Protein AF-L5NZ81-F1 (afdb_monomer_lite)

Foldseek 3Di:
DDDDDDDDDDDPPDPPPDPPPCDVVNVVCPQPCVVQVQWDQDPVRPDTAGDPQLVVQLVVLLVVCQLPPLSLCCQQPLDVDHSVQWDWDCPPQKIWIAGVNHTSDIFNFSQLSSSLSSSSNSCVVRGPCSVVDDSVSSVVNSLVVLVNDQAGSHPRAGWDWDWDWDDDPVDIWIWIFTAGPPPRRTNHIDIHD

pLDDT: mean 80.82, std 17.09, range [38.25, 97.12]

Radius of gyration: 22.91 Å; chains: 1; bounding box: 57×73×64 Å

Sequence (193 aa):
MAYLEHGPAQTPLDSHPEPTDVSDRDRDRDNVLVEHGVLVPCDGGADFCLTDAVRRAWTDALDAIGTDVDAALSESALVDAESSEFVVDESAGDFAVSVDGAHAGRWPSREAFLADAAGAVALASELPGWHGLSSRTRGIALGELRLFLDRCPTCGGDPDFQRRTEATCCRTRTVTTMRCADCDASFVEVVGA

Structure (mmCIF, N/CA/C/O backbone):
data_AF-L5NZ81-F1
#
_entry.id   AF-L5NZ81-F1
#
loop_
_atom_site.group_PDB
_atom_site.id
_atom_site.type_symbol
_atom_site.label_atom_id
_atom_site.label_alt_id
_atom_site.label_comp_id
_atom_site.label_asym_id
_atom_site.label_entity_id
_atom_site.label_seq_id
_atom_site.pdbx_PDB_ins_code
_atom_site.Cartn_x
_atom_site.Cartn_y
_atom_site.Cartn_z
_atom_site.occupancy
_atom_site.B_iso_or_equiv
_atom_site.auth_seq_id
_atom_site.auth_comp_id
_atom_site.auth_asym_id
_atom_site.auth_atom_id
_atom_site.pdbx_PDB_model_num
ATOM 1 N N . MET A 1 1 ? 42.109 56.313 41.830 1.00 38.25 1 MET A N 1
ATOM 2 C CA . MET A 1 1 ? 41.186 57.423 41.503 1.00 38.25 1 MET A CA 1
ATOM 3 C C . MET A 1 1 ? 40.687 57.212 40.086 1.00 38.25 1 MET A C 1
ATOM 5 O O . MET A 1 1 ? 41.497 56.824 39.257 1.00 38.25 1 MET A O 1
ATOM 9 N N . ALA A 1 2 ? 39.400 57.504 39.875 1.00 39.66 2 ALA A N 1
ATOM 10 C CA . ALA A 1 2 ? 38.572 57.350 38.671 1.00 39.66 2 ALA A CA 1
ATOM 11 C C . ALA A 1 2 ? 37.852 55.992 38.499 1.00 39.66 2 ALA A C 1
ATOM 13 O O . ALA A 1 2 ? 38.453 54.953 38.251 1.00 39.66 2 ALA A O 1
ATOM 14 N N . TYR A 1 3 ? 36.538 56.102 38.709 1.00 38.47 3 TYR A N 1
ATOM 15 C CA . TYR A 1 3 ? 35.416 55.189 38.490 1.00 38.47 3 TYR A CA 1
ATOM 16 C C . TYR A 1 3 ? 35.109 54.973 36.997 1.00 38.47 3 TYR A C 1
ATOM 18 O O . TYR A 1 3 ? 35.578 55.766 36.183 1.00 38.47 3 TYR A O 1
ATOM 26 N N . LEU A 1 4 ? 34.265 53.967 36.698 1.00 42.72 4 LEU A N 1
ATOM 27 C CA . LEU A 1 4 ? 33.097 53.954 35.775 1.00 42.72 4 LEU A CA 1
ATOM 28 C C . LEU A 1 4 ? 32.875 52.510 35.272 1.00 42.72 4 LEU A C 1
ATOM 30 O O . LEU A 1 4 ? 33.842 51.849 34.921 1.00 42.72 4 LEU A O 1
ATOM 34 N N . GLU A 1 5 ? 31.690 51.932 35.099 1.00 45.28 5 GLU A N 1
ATOM 35 C CA . GLU A 1 5 ? 30.324 52.092 35.605 1.00 45.28 5 GLU A CA 1
ATOM 36 C C . GLU A 1 5 ? 29.563 50.847 35.087 1.00 45.28 5 GLU A C 1
ATOM 38 O O . GLU A 1 5 ? 29.919 50.280 34.052 1.00 45.28 5 GLU A O 1
ATOM 43 N N . HIS A 1 6 ? 28.552 50.381 35.820 1.00 45.59 6 HIS A N 1
ATOM 44 C CA . HIS A 1 6 ? 27.756 49.200 35.477 1.00 45.59 6 HIS A CA 1
ATOM 45 C C . HIS A 1 6 ? 26.890 49.431 34.224 1.00 45.59 6 HIS A C 1
ATOM 47 O O . HIS A 1 6 ? 25.999 50.278 34.238 1.00 45.59 6 HIS A O 1
ATOM 53 N N . GLY A 1 7 ? 27.104 48.635 33.170 1.00 38.88 7 GLY A N 1
ATOM 54 C CA . GLY A 1 7 ? 26.190 48.503 32.027 1.00 38.88 7 GLY A CA 1
ATOM 55 C C . GLY A 1 7 ? 25.155 47.387 32.260 1.00 38.88 7 GLY A C 1
ATOM 56 O O . GLY A 1 7 ? 25.495 46.381 32.887 1.00 38.88 7 GLY A O 1
ATOM 57 N N . PRO A 1 8 ? 23.896 47.546 31.808 1.00 45.88 8 PRO A N 1
ATOM 58 C CA . PRO A 1 8 ? 22.781 46.697 32.223 1.00 45.88 8 PRO A CA 1
ATOM 59 C C . PRO A 1 8 ? 22.810 45.305 31.581 1.00 45.88 8 PRO A C 1
ATOM 61 O O . PRO A 1 8 ? 23.207 45.136 30.428 1.00 45.88 8 PRO A O 1
ATOM 64 N N . ALA A 1 9 ? 22.318 44.321 32.339 1.00 46.00 9 ALA A N 1
ATOM 65 C CA . ALA A 1 9 ? 22.011 42.981 31.860 1.00 46.00 9 ALA A CA 1
ATOM 66 C C . ALA A 1 9 ? 21.005 43.059 30.700 1.00 46.00 9 ALA A C 1
ATOM 68 O O . ALA A 1 9 ? 19.893 43.562 30.865 1.00 46.00 9 ALA A O 1
ATOM 69 N N . GLN A 1 10 ? 21.410 42.578 29.526 1.00 47.91 10 GLN A N 1
ATOM 70 C CA . GLN A 1 10 ? 20.524 42.433 28.379 1.00 47.91 10 GLN A CA 1
ATOM 71 C C . GLN A 1 10 ? 19.780 41.099 28.492 1.00 47.91 10 GLN A C 1
ATOM 73 O O . GLN A 1 10 ? 20.383 40.029 28.554 1.00 47.91 10 GLN A O 1
ATOM 78 N N . THR A 1 11 ? 18.458 41.203 28.567 1.00 42.44 11 THR A N 1
ATOM 79 C CA . THR A 1 11 ? 17.466 40.127 28.503 1.00 42.44 11 THR A CA 1
ATOM 80 C C . THR A 1 11 ? 17.692 39.226 27.283 1.00 42.44 11 THR A C 1
ATOM 82 O O . THR A 1 11 ? 17.843 39.762 26.184 1.00 42.44 11 THR A O 1
ATOM 85 N N . PRO A 1 12 ? 17.629 37.886 27.405 1.00 44.84 12 PRO A N 1
ATOM 86 C CA . PRO A 1 12 ? 17.473 37.037 26.236 1.00 44.84 12 PRO A CA 1
ATOM 87 C C . PRO A 1 12 ? 16.036 37.193 25.733 1.00 44.84 12 PRO A C 1
ATOM 89 O O . PRO A 1 12 ? 15.091 36.688 26.339 1.00 44.84 12 PRO A O 1
ATOM 92 N N . LEU A 1 13 ? 15.871 37.944 24.647 1.00 49.00 13 LEU A N 1
ATOM 93 C CA . LEU A 1 13 ? 14.661 37.933 23.836 1.00 49.00 13 LEU A CA 1
ATOM 94 C C . LEU A 1 13 ? 14.888 36.910 22.723 1.00 49.00 13 LEU A C 1
ATOM 96 O O . LEU A 1 13 ? 15.312 37.256 21.628 1.00 49.00 13 LEU A O 1
ATOM 100 N N . ASP A 1 14 ? 14.663 35.643 23.039 1.00 45.09 14 ASP A N 1
ATOM 101 C CA . ASP A 1 14 ? 14.492 34.616 22.017 1.00 45.09 14 ASP A CA 1
ATOM 102 C C . ASP A 1 14 ? 13.442 33.624 22.517 1.00 45.09 14 ASP A C 1
ATOM 104 O O . ASP A 1 14 ? 13.720 32.516 22.968 1.00 45.09 14 ASP A O 1
ATOM 108 N N . SER A 1 15 ? 12.190 34.083 22.524 1.00 45.44 15 SER A N 1
ATOM 109 C CA . SER A 1 15 ? 11.031 33.202 22.625 1.00 45.44 15 SER A CA 1
ATOM 110 C C . SER A 1 15 ? 10.824 32.551 21.262 1.00 45.44 15 SER A C 1
ATOM 112 O O . SER A 1 15 ? 9.868 32.862 20.555 1.00 45.44 15 SER A O 1
ATOM 114 N N . HIS A 1 16 ? 11.742 31.667 20.873 1.00 40.78 16 HIS A N 1
ATOM 115 C CA . HIS A 1 16 ? 11.377 30.622 19.933 1.00 40.78 16 HIS A CA 1
ATOM 116 C C . HIS A 1 16 ? 10.309 29.784 20.643 1.00 40.78 16 HIS A C 1
ATOM 118 O O . HIS A 1 16 ? 10.600 29.269 21.727 1.00 40.78 16 HIS A O 1
ATOM 124 N N . PRO A 1 17 ? 9.070 29.690 20.124 1.00 44.28 17 PRO A N 1
ATOM 125 C CA . PRO A 1 17 ? 8.131 28.722 20.660 1.00 44.28 17 PRO A CA 1
ATOM 126 C C . PRO A 1 17 ? 8.830 27.367 20.587 1.00 44.28 17 PRO A C 1
ATOM 128 O O . PRO A 1 17 ? 9.275 26.960 19.510 1.00 44.28 17 PRO A O 1
ATOM 131 N N . GLU A 1 18 ? 9.001 26.717 21.741 1.00 39.12 18 GLU A N 1
ATOM 132 C CA . GLU A 1 18 ? 9.451 25.333 21.756 1.00 39.12 18 GLU A CA 1
ATOM 133 C C . GLU A 1 18 ? 8.545 24.555 20.796 1.00 39.12 18 GLU A C 1
ATOM 135 O O . GLU A 1 18 ? 7.332 24.821 20.779 1.00 39.12 18 GLU A O 1
ATOM 140 N N . PRO A 1 19 ? 9.102 23.663 19.954 1.00 44.31 19 PRO A N 1
ATOM 141 C CA . PRO A 1 19 ? 8.280 22.818 19.112 1.00 44.31 19 PRO A CA 1
ATOM 142 C C . PRO A 1 19 ? 7.291 22.141 20.045 1.00 44.31 19 PRO A C 1
ATOM 144 O O . PRO A 1 19 ? 7.685 21.420 20.961 1.00 44.31 19 PRO A O 1
ATOM 147 N N . THR A 1 20 ? 6.014 22.463 19.877 1.00 42.34 20 THR A N 1
ATOM 148 C CA . THR A 1 20 ? 4.958 21.802 20.622 1.00 42.34 20 THR A CA 1
ATOM 149 C C . THR A 1 20 ? 5.110 20.335 20.262 1.00 42.34 20 THR A C 1
ATOM 151 O O . THR A 1 20 ? 5.109 19.999 19.078 1.00 42.34 20 THR A O 1
ATOM 154 N N . ASP A 1 21 ? 5.364 19.497 21.262 1.00 45.62 21 ASP A N 1
ATOM 155 C CA . ASP A 1 21 ? 5.399 18.048 21.116 1.00 45.62 21 ASP A CA 1
ATOM 156 C C . ASP A 1 21 ? 3.987 17.611 20.717 1.00 45.62 21 ASP A C 1
ATOM 158 O O . ASP A 1 21 ? 3.118 17.376 21.557 1.00 45.62 21 ASP A O 1
ATOM 162 N N . VAL A 1 22 ? 3.703 17.685 19.415 1.00 45.03 22 VAL A N 1
ATOM 163 C CA . VAL A 1 22 ? 2.458 17.195 18.837 1.00 45.03 22 VAL A CA 1
ATOM 164 C C . VAL A 1 22 ? 2.506 15.696 19.050 1.00 45.03 22 VAL A C 1
ATOM 166 O O . VAL A 1 22 ? 3.343 15.020 18.449 1.00 45.03 22 VAL A O 1
ATOM 169 N N . SER A 1 23 ? 1.648 15.207 19.944 1.00 52.41 23 SER A N 1
ATOM 170 C CA . SER A 1 23 ? 1.578 13.786 20.255 1.00 52.41 23 SER A CA 1
ATOM 171 C C . SER A 1 23 ? 1.355 12.989 18.966 1.00 52.41 23 SER A C 1
ATOM 173 O O . SER A 1 23 ? 0.644 13.463 18.077 1.00 52.41 23 SER A O 1
ATOM 175 N N . ASP A 1 24 ? 1.927 11.783 18.852 1.00 60.41 24 ASP A N 1
ATOM 176 C CA . ASP A 1 24 ? 1.725 10.923 17.669 1.00 60.41 24 ASP A CA 1
ATOM 177 C C . ASP A 1 24 ? 0.232 10.780 17.329 1.00 60.41 24 ASP A C 1
ATOM 179 O O . ASP A 1 24 ? -0.152 10.863 16.172 1.00 60.41 24 ASP A O 1
ATOM 183 N N . ARG A 1 25 ? -0.637 10.748 18.348 1.00 55.38 25 ARG A N 1
ATOM 184 C CA . ARG A 1 25 ? -2.097 10.703 18.183 1.00 55.38 25 ARG A CA 1
ATOM 185 C C . ARG A 1 25 ? -2.706 11.931 17.510 1.00 55.38 25 ARG A C 1
ATOM 187 O O . ARG A 1 25 ? -3.713 11.793 16.822 1.00 55.38 25 ARG A O 1
ATOM 194 N N . ASP A 1 26 ? -2.169 13.124 17.745 1.00 57.56 26 ASP A N 1
ATOM 195 C CA . ASP A 1 26 ? -2.653 14.338 17.080 1.00 57.56 26 ASP A CA 1
ATOM 196 C C . ASP A 1 26 ? -2.162 14.385 15.628 1.00 57.56 26 ASP A C 1
ATOM 198 O O . ASP A 1 26 ? -2.930 14.755 14.745 1.00 57.56 26 ASP A O 1
ATOM 202 N N . ARG A 1 27 ? -0.936 13.907 15.359 1.00 59.38 27 ARG A N 1
ATOM 203 C CA . ARG A 1 27 ? -0.451 13.689 13.985 1.00 59.38 27 ARG A CA 1
ATOM 204 C C . ARG A 1 27 ? -1.282 12.652 13.233 1.00 59.38 27 ARG A C 1
ATOM 206 O O . ARG A 1 27 ? -1.629 12.886 12.080 1.00 59.38 27 ARG A O 1
ATOM 213 N N . ASP A 1 28 ? -1.641 11.554 13.891 1.00 61.19 28 ASP A N 1
ATOM 214 C CA . ASP A 1 28 ? -2.470 10.499 13.310 1.00 61.19 28 ASP A CA 1
ATOM 215 C C . ASP A 1 28 ? -3.897 10.983 13.026 1.00 61.19 28 ASP A C 1
ATOM 217 O O . ASP A 1 28 ? -4.550 10.480 12.123 1.00 61.19 28 ASP A O 1
ATOM 221 N N . ARG A 1 29 ? -4.413 11.980 13.756 1.00 58.16 29 ARG A N 1
ATOM 222 C CA . ARG A 1 29 ? -5.739 12.561 13.479 1.00 58.16 29 ARG A CA 1
ATOM 223 C C . ARG A 1 29 ? -5.768 13.482 12.264 1.00 58.16 29 ARG A C 1
ATOM 225 O O . ARG A 1 29 ? -6.829 13.601 11.659 1.00 58.16 29 ARG A O 1
ATOM 232 N N . ASP A 1 30 ? -4.636 14.081 11.908 1.00 65.50 30 ASP A N 1
ATOM 233 C CA . ASP A 1 30 ? -4.468 14.836 10.660 1.00 65.50 30 ASP A CA 1
ATOM 234 C C . ASP A 1 30 ? -4.161 13.904 9.462 1.00 65.50 30 ASP A C 1
ATOM 236 O O . ASP A 1 30 ? -3.954 14.365 8.335 1.00 65.50 30 ASP A O 1
ATOM 240 N N . ASN A 1 31 ? -4.130 12.584 9.687 1.00 82.38 31 ASN A N 1
ATOM 241 C CA . ASN A 1 31 ? -4.002 11.578 8.642 1.00 82.38 31 ASN A CA 1
ATOM 242 C C . ASN A 1 31 ? -5.326 11.433 7.877 1.00 82.38 31 ASN A C 1
ATOM 244 O O . ASN A 1 31 ? -6.368 11.124 8.458 1.00 82.38 31 ASN A O 1
ATOM 248 N N . VAL A 1 32 ? -5.266 11.554 6.550 1.00 88.00 32 VAL A N 1
ATOM 249 C CA . VAL A 1 32 ? -6.422 11.395 5.655 1.00 88.00 32 VAL A CA 1
ATOM 250 C C . VAL A 1 32 ? -7.121 10.037 5.814 1.00 88.00 32 VAL A C 1
ATOM 252 O O . VAL A 1 32 ? -8.341 9.948 5.712 1.00 88.00 32 VAL A O 1
ATOM 255 N N . LEU A 1 33 ? -6.387 8.964 6.113 1.00 92.31 33 LEU A N 1
ATOM 256 C CA . LEU A 1 33 ? -6.975 7.647 6.335 1.00 92.31 33 LEU A CA 1
ATOM 257 C C . LEU A 1 33 ? -7.809 7.600 7.624 1.00 92.31 33 LEU A C 1
ATOM 259 O O . LEU A 1 33 ? -8.848 6.943 7.659 1.00 92.31 33 LEU A O 1
ATOM 263 N N . VAL A 1 34 ? -7.388 8.306 8.675 1.00 91.69 34 VAL A N 1
ATOM 264 C CA . VAL A 1 34 ? -8.139 8.395 9.938 1.00 91.69 34 VAL A CA 1
ATOM 265 C C . VAL A 1 34 ? -9.315 9.358 9.790 1.00 91.69 34 VAL A C 1
ATOM 267 O O . VAL A 1 34 ? -10.437 9.016 10.163 1.00 91.69 34 VAL A O 1
ATOM 270 N N . GLU A 1 35 ? -9.087 10.533 9.197 1.00 89.31 35 GLU A N 1
ATOM 271 C CA . GLU A 1 35 ? -10.115 11.557 8.963 1.00 89.31 35 GLU A CA 1
ATOM 272 C C . GLU A 1 35 ? -11.315 10.995 8.188 1.00 89.31 35 GLU A C 1
ATOM 274 O O . GLU A 1 35 ? -12.469 11.267 8.524 1.00 89.31 35 GLU A O 1
ATOM 279 N N . HIS A 1 36 ? -11.047 10.157 7.186 1.00 89.19 36 HIS A N 1
ATOM 280 C CA . HIS A 1 36 ? -12.072 9.554 6.340 1.00 89.19 36 HIS A CA 1
ATOM 281 C C . HIS A 1 36 ? -12.555 8.175 6.820 1.00 89.19 36 HIS A C 1
ATOM 283 O O . HIS A 1 36 ? -13.344 7.531 6.129 1.00 89.19 36 HIS A O 1
ATOM 289 N N . GLY A 1 37 ? -12.122 7.713 7.999 1.00 90.62 37 GLY A N 1
ATOM 290 C CA . GLY A 1 37 ? -12.594 6.462 8.598 1.00 90.62 37 GLY A CA 1
ATOM 291 C C . GLY A 1 37 ? -12.126 5.190 7.886 1.00 90.62 37 GLY A C 1
ATOM 292 O O . GLY A 1 37 ? -12.724 4.135 8.078 1.00 90.62 37 GLY A O 1
ATOM 293 N N . VAL A 1 38 ? -11.063 5.268 7.081 1.00 94.50 38 VAL A N 1
ATOM 294 C CA . VAL A 1 38 ? -10.363 4.087 6.547 1.00 94.50 38 VAL A CA 1
ATOM 295 C C . VAL A 1 38 ? -9.653 3.356 7.680 1.00 94.50 38 VAL A C 1
ATOM 297 O O . VAL A 1 38 ? -9.734 2.129 7.776 1.00 94.50 38 VAL A O 1
ATOM 300 N N . LEU A 1 39 ? -9.003 4.128 8.551 1.00 93.94 39 LEU A N 1
ATOM 301 C CA . LEU A 1 39 ? -8.411 3.671 9.796 1.00 93.94 39 LEU A CA 1
ATOM 302 C C . LEU A 1 39 ? -9.303 4.079 10.965 1.00 93.94 39 LEU A C 1
ATOM 304 O O . LEU A 1 39 ? -9.677 5.241 11.114 1.00 93.94 39 LEU A O 1
ATOM 308 N N . VAL A 1 40 ? -9.623 3.111 11.815 1.00 92.69 40 VAL A N 1
ATOM 309 C CA . VAL A 1 40 ? -10.431 3.305 13.022 1.00 92.69 40 VAL A CA 1
ATOM 310 C C . VAL A 1 40 ? -9.667 2.793 14.237 1.00 92.69 40 VAL A C 1
ATOM 312 O O . VAL A 1 40 ? -8.851 1.887 14.089 1.00 92.69 40 VAL A O 1
ATOM 315 N N . PRO A 1 41 ? -9.891 3.329 15.446 1.00 91.31 41 PRO A N 1
ATOM 316 C CA . PRO A 1 41 ? -9.291 2.759 16.644 1.00 91.31 41 PRO A CA 1
ATOM 317 C C . PRO A 1 41 ? -9.639 1.272 16.771 1.00 91.31 41 PRO A C 1
ATOM 319 O O . PRO A 1 41 ? -10.807 0.898 16.656 1.00 91.31 41 PRO A O 1
ATOM 322 N N . CYS A 1 42 ? -8.637 0.433 17.021 1.00 89.88 42 CYS A N 1
ATOM 323 C CA . CYS A 1 42 ? -8.853 -0.980 17.303 1.00 89.88 42 CYS A CA 1
ATOM 324 C C . CYS A 1 42 ? -9.624 -1.172 18.619 1.00 89.88 42 CYS A C 1
ATOM 326 O O . CYS A 1 42 ? -9.602 -0.311 19.510 1.00 89.88 42 CYS A O 1
ATOM 328 N N . ASP A 1 43 ? -10.209 -2.356 18.802 1.00 82.50 43 ASP A N 1
ATOM 329 C CA . ASP A 1 43 ? -10.733 -2.788 20.098 1.00 82.50 43 ASP A CA 1
ATOM 330 C C . ASP A 1 43 ? -9.598 -2.787 21.143 1.00 82.50 43 ASP A C 1
ATOM 332 O O . ASP A 1 43 ? -8.696 -3.620 21.110 1.00 82.50 43 ASP A O 1
ATOM 336 N N . GLY A 1 44 ? -9.611 -1.814 22.061 1.00 75.81 44 GLY A N 1
ATOM 337 C CA . GLY A 1 44 ? -8.527 -1.587 23.035 1.00 75.81 44 GLY A CA 1
ATOM 338 C C . GLY A 1 44 ? -7.804 -0.239 22.897 1.00 75.81 44 GLY A C 1
ATOM 339 O O . GLY A 1 44 ? -7.102 0.163 23.823 1.00 75.81 44 GLY A O 1
ATOM 340 N N . GLY A 1 45 ? -8.040 0.503 21.809 1.00 70.38 45 GLY A N 1
ATOM 341 C CA . GLY A 1 45 ? -7.925 1.967 21.729 1.00 70.38 45 GLY A CA 1
ATOM 342 C C . GLY A 1 45 ? -6.526 2.597 21.714 1.00 70.38 45 GLY A C 1
ATOM 343 O O . GLY A 1 45 ? -6.433 3.826 21.759 1.00 70.38 45 GLY A O 1
ATOM 344 N N . ALA A 1 46 ? -5.447 1.813 21.692 1.00 71.56 46 ALA A N 1
ATOM 345 C CA . ALA A 1 46 ? -4.093 2.353 21.540 1.00 71.56 46 ALA A CA 1
ATOM 346 C C . ALA A 1 46 ? -3.652 2.463 20.074 1.00 71.56 46 ALA A C 1
ATOM 348 O O . ALA A 1 46 ? -2.961 3.425 19.748 1.00 71.56 46 ALA A O 1
ATOM 349 N N . ASP A 1 47 ? -4.114 1.537 19.233 1.00 86.50 47 ASP A N 1
ATOM 350 C CA . ASP A 1 47 ? -3.701 1.385 17.838 1.00 86.50 47 ASP A CA 1
ATOM 351 C C . ASP A 1 47 ? -4.862 1.652 16.871 1.00 86.50 47 ASP A C 1
ATOM 353 O O . ASP A 1 47 ? -6.039 1.644 17.258 1.00 86.50 47 ASP A O 1
ATOM 357 N N . PHE A 1 48 ? -4.520 1.850 15.599 1.00 91.25 48 PHE A N 1
ATOM 358 C CA . PHE A 1 48 ? -5.476 1.920 14.501 1.00 91.25 48 PHE A CA 1
ATOM 359 C C . PHE A 1 48 ? -5.573 0.584 13.770 1.00 91.25 48 PHE A C 1
ATOM 361 O O . PHE A 1 48 ? -4.604 -0.161 13.656 1.00 91.25 48 PHE A O 1
ATOM 368 N N . CYS A 1 49 ? -6.765 0.300 13.268 1.00 93.44 49 CYS A N 1
ATOM 369 C CA . CYS A 1 49 ? -7.122 -0.880 12.509 1.00 93.44 49 CYS A CA 1
ATOM 370 C C . CYS A 1 49 ? -7.732 -0.437 11.182 1.00 93.44 49 CYS A C 1
ATOM 372 O O . CYS A 1 49 ? -8.537 0.497 11.134 1.00 93.44 49 CYS A O 1
ATOM 374 N N . LEU A 1 50 ? -7.382 -1.145 10.111 1.00 95.06 50 LEU A N 1
ATOM 375 C CA . LEU A 1 50 ? -8.063 -0.997 8.834 1.00 95.06 50 LEU A CA 1
ATOM 376 C C . LEU A 1 50 ? -9.504 -1.492 8.968 1.00 95.06 50 LEU A C 1
ATOM 378 O O . LEU A 1 50 ? -9.750 -2.551 9.550 1.00 95.06 50 LEU A O 1
ATOM 382 N N . THR A 1 51 ? -10.462 -0.741 8.429 1.00 95.19 51 THR A N 1
ATOM 383 C CA . THR A 1 51 ? -11.849 -1.214 8.397 1.00 95.19 51 THR A CA 1
ATOM 384 C C . THR A 1 51 ? -11.990 -2.473 7.542 1.00 95.19 51 THR A C 1
ATOM 386 O O . THR A 1 51 ? -11.329 -2.632 6.514 1.00 95.19 51 THR A O 1
ATOM 389 N N . ASP A 1 52 ? -12.927 -3.349 7.911 1.00 94.88 52 ASP A N 1
ATOM 390 C CA . ASP A 1 52 ? -13.200 -4.576 7.152 1.00 94.88 52 ASP A CA 1
ATOM 391 C C . ASP A 1 52 ? -13.630 -4.306 5.706 1.00 94.88 52 ASP A C 1
ATOM 393 O O . ASP A 1 52 ? -13.450 -5.160 4.839 1.00 94.88 52 ASP A O 1
ATOM 397 N N . ALA A 1 53 ? -14.248 -3.151 5.441 1.00 95.44 53 ALA A N 1
ATOM 398 C CA . ALA A 1 53 ? -14.646 -2.748 4.097 1.00 95.44 53 ALA A CA 1
ATOM 399 C C . ALA A 1 53 ? -13.420 -2.496 3.215 1.00 95.44 53 ALA A C 1
ATOM 401 O O . ALA A 1 53 ? -13.267 -3.157 2.187 1.00 95.44 53 ALA A O 1
ATOM 402 N N . VAL A 1 54 ? -12.502 -1.641 3.675 1.00 96.62 54 VAL A N 1
ATOM 403 C CA . VAL A 1 54 ? -11.279 -1.322 2.931 1.00 96.62 54 VAL A CA 1
ATOM 404 C C . VAL A 1 54 ? -10.354 -2.532 2.849 1.00 96.62 54 VAL A C 1
ATOM 406 O O . VAL A 1 54 ? -9.816 -2.801 1.780 1.00 96.62 54 VAL A O 1
ATOM 409 N N . ARG A 1 55 ? -10.227 -3.327 3.921 1.00 96.12 55 ARG A N 1
ATOM 410 C CA . ARG A 1 55 ? -9.443 -4.573 3.902 1.00 96.12 55 ARG A CA 1
ATOM 411 C C . ARG A 1 55 ? -9.913 -5.525 2.804 1.00 96.12 55 ARG A C 1
ATOM 413 O O . ARG A 1 55 ? -9.089 -6.042 2.051 1.00 96.12 55 ARG A O 1
ATOM 420 N N . ARG A 1 56 ? -11.226 -5.758 2.704 1.00 96.31 56 ARG A N 1
ATOM 421 C CA . ARG A 1 56 ? -11.800 -6.629 1.666 1.00 96.31 56 ARG A CA 1
ATOM 422 C C . ARG A 1 56 ? -11.572 -6.055 0.273 1.00 96.31 56 ARG A C 1
ATOM 424 O O . ARG A 1 56 ? -11.011 -6.754 -0.558 1.00 96.31 56 ARG A O 1
ATOM 431 N N . ALA A 1 57 ? -11.907 -4.783 0.057 1.00 96.88 57 ALA A N 1
ATOM 432 C CA . ALA A 1 57 ? -11.712 -4.126 -1.236 1.00 96.88 57 ALA A CA 1
ATOM 433 C C . ALA A 1 57 ? -10.244 -4.168 -1.696 1.00 96.88 57 ALA A C 1
ATOM 435 O O . ALA A 1 57 ? -9.960 -4.428 -2.862 1.00 96.88 57 ALA A O 1
ATOM 436 N N . TRP A 1 58 ? -9.300 -3.970 -0.774 1.00 97.12 58 TRP A N 1
ATOM 437 C CA . TRP A 1 58 ? -7.873 -4.017 -1.078 1.00 97.12 58 TRP A CA 1
ATOM 438 C C . TRP A 1 58 ? -7.382 -5.432 -1.382 1.00 97.12 58 TRP A C 1
ATOM 440 O O . TRP A 1 58 ? -6.626 -5.629 -2.329 1.00 97.12 58 TRP A O 1
ATOM 450 N N . THR A 1 59 ? -7.860 -6.424 -0.630 1.00 95.81 59 THR A N 1
ATOM 451 C CA . THR A 1 59 ? -7.580 -7.847 -0.877 1.00 95.81 59 THR A CA 1
ATOM 452 C C . THR A 1 59 ? -8.086 -8.271 -2.257 1.00 95.81 59 THR A C 1
ATOM 454 O O . THR A 1 59 ? -7.328 -8.862 -3.025 1.00 95.81 59 THR A O 1
ATOM 457 N N . ASP A 1 60 ? -9.322 -7.901 -2.598 1.00 95.62 60 ASP A N 1
ATOM 458 C CA . ASP A 1 60 ? -9.936 -8.198 -3.895 1.00 95.62 60 ASP A CA 1
ATOM 459 C C . ASP A 1 60 ? -9.168 -7.519 -5.043 1.00 95.62 60 ASP A C 1
ATOM 461 O O . ASP A 1 60 ? -8.911 -8.141 -6.074 1.00 95.62 60 ASP A O 1
ATOM 465 N N . ALA A 1 61 ? -8.742 -6.264 -4.858 1.00 95.50 61 ALA A N 1
ATOM 466 C CA . ALA A 1 61 ? -7.935 -5.541 -5.841 1.00 95.50 61 ALA A CA 1
ATOM 467 C C . ALA A 1 61 ? -6.536 -6.157 -6.025 1.00 95.50 61 ALA A C 1
ATOM 469 O O . ALA A 1 61 ? -6.061 -6.269 -7.155 1.00 95.50 61 ALA A O 1
ATOM 470 N N . LEU A 1 62 ? -5.893 -6.601 -4.939 1.00 95.06 62 LEU A N 1
ATOM 471 C CA . LEU A 1 62 ? -4.625 -7.335 -4.995 1.00 95.06 62 LEU A CA 1
ATOM 472 C C . LEU A 1 62 ? -4.774 -8.635 -5.791 1.00 95.06 62 LEU A C 1
ATOM 474 O O . LEU A 1 62 ? -3.920 -8.939 -6.618 1.00 95.06 62 LEU A O 1
ATOM 478 N N . ASP A 1 63 ? -5.860 -9.380 -5.575 1.00 93.88 63 ASP A N 1
ATOM 479 C CA . ASP A 1 63 ? -6.124 -10.625 -6.304 1.00 93.88 63 ASP A CA 1
ATOM 480 C C . ASP A 1 63 ? -6.445 -10.375 -7.786 1.00 93.88 63 ASP A C 1
ATOM 482 O O . ASP A 1 63 ? -6.044 -11.163 -8.643 1.00 93.88 63 ASP A O 1
ATOM 486 N N . ALA A 1 64 ? -7.135 -9.274 -8.104 1.00 92.62 64 ALA A N 1
ATOM 487 C CA . ALA A 1 64 ? -7.473 -8.902 -9.477 1.00 92.62 64 ALA A CA 1
ATOM 488 C C . ALA A 1 64 ? -6.248 -8.454 -10.293 1.00 92.62 64 ALA A C 1
ATOM 490 O O . ALA A 1 64 ? -6.085 -8.882 -11.435 1.00 92.62 64 ALA A O 1
ATOM 491 N N . ILE A 1 65 ? -5.383 -7.619 -9.707 1.00 92.62 65 ILE A N 1
ATOM 492 C CA . ILE A 1 65 ? -4.126 -7.165 -10.326 1.00 92.62 65 ILE A CA 1
ATOM 493 C C . ILE A 1 65 ? -3.110 -8.317 -10.383 1.00 92.62 65 ILE A C 1
ATOM 495 O O . ILE A 1 65 ? -2.366 -8.477 -11.356 1.00 92.62 65 ILE A O 1
ATOM 499 N N . GLY A 1 66 ? -3.058 -9.129 -9.327 1.00 90.38 66 GLY A N 1
ATOM 500 C CA . GLY A 1 66 ? -2.064 -10.176 -9.156 1.00 90.38 66 GLY A CA 1
ATOM 501 C C . GLY A 1 66 ? -0.646 -9.609 -9.177 1.00 90.38 66 GLY A C 1
ATOM 502 O O . GLY A 1 66 ? -0.304 -8.683 -8.446 1.00 90.38 66 GLY A O 1
ATOM 503 N N . THR A 1 67 ? 0.200 -10.176 -10.038 1.00 89.44 67 THR A N 1
ATOM 504 C CA . THR A 1 67 ? 1.585 -9.706 -10.204 1.00 89.44 67 THR A CA 1
ATOM 505 C C . THR A 1 67 ? 1.769 -8.823 -11.436 1.00 89.44 67 THR A C 1
ATOM 507 O O . THR A 1 67 ? 2.887 -8.405 -11.709 1.00 89.44 67 THR A O 1
ATOM 510 N N . ASP A 1 68 ? 0.719 -8.526 -12.196 1.00 88.50 68 ASP A N 1
ATOM 511 C CA . ASP A 1 68 ? 0.832 -7.812 -13.467 1.00 88.50 68 ASP A CA 1
ATOM 512 C C . ASP A 1 68 ? 0.979 -6.294 -13.245 1.00 88.50 68 ASP A C 1
ATOM 514 O O . ASP A 1 68 ? 0.078 -5.627 -12.738 1.00 88.50 68 ASP A O 1
ATOM 518 N N . VAL A 1 69 ? 2.144 -5.747 -13.610 1.00 85.69 69 VAL A N 1
ATOM 519 C CA . VAL A 1 69 ? 2.459 -4.318 -13.444 1.00 85.69 69 VAL A CA 1
ATOM 520 C C . VAL A 1 69 ? 1.638 -3.454 -14.398 1.00 85.69 69 VAL A C 1
ATOM 522 O O . VAL A 1 69 ? 1.196 -2.379 -13.998 1.00 85.69 69 VAL A O 1
ATOM 525 N N . ASP A 1 70 ? 1.387 -3.923 -15.620 1.00 84.12 70 ASP A N 1
ATOM 526 C CA . ASP A 1 70 ? 0.609 -3.175 -16.608 1.00 84.12 70 ASP A CA 1
ATOM 527 C C . ASP A 1 70 ? -0.866 -3.119 -16.190 1.00 84.12 70 ASP A C 1
ATOM 529 O O . ASP A 1 70 ? -1.514 -2.073 -16.313 1.00 84.12 70 ASP A 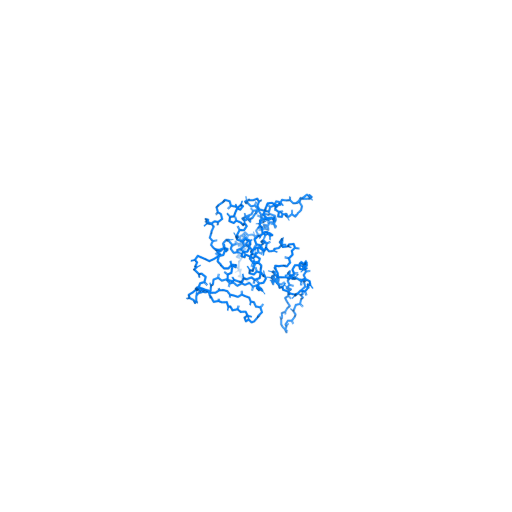O 1
ATOM 533 N N . ALA A 1 71 ? -1.381 -4.214 -15.617 1.00 84.62 71 ALA A N 1
ATOM 534 C CA . ALA A 1 71 ? -2.700 -4.230 -14.989 1.00 84.62 71 ALA A CA 1
ATOM 535 C C . ALA A 1 71 ? -2.760 -3.258 -13.799 1.00 84.62 71 ALA A C 1
ATOM 537 O O . ALA A 1 71 ? -3.674 -2.440 -13.720 1.00 84.62 71 ALA A O 1
ATOM 538 N N . ALA A 1 72 ? -1.757 -3.275 -12.913 1.00 86.75 72 ALA A N 1
ATOM 539 C CA . ALA A 1 72 ? -1.690 -2.349 -11.780 1.00 86.75 72 ALA A CA 1
ATOM 540 C C . ALA A 1 72 ? -1.689 -0.877 -12.226 1.00 86.75 72 ALA A C 1
ATOM 542 O O . ALA A 1 72 ? -2.397 -0.054 -11.644 1.00 86.75 72 ALA A O 1
ATOM 543 N N . LEU A 1 73 ? -0.914 -0.534 -13.257 1.00 84.00 73 LEU A N 1
ATOM 544 C CA . LEU A 1 73 ? -0.858 0.823 -13.805 1.00 84.00 73 LEU A CA 1
ATOM 545 C C . LEU A 1 73 ? -2.198 1.245 -14.415 1.00 84.00 73 LEU A C 1
ATOM 547 O O . LEU A 1 73 ? -2.638 2.369 -14.191 1.00 84.00 73 LEU A O 1
ATOM 551 N N . SER A 1 74 ? -2.860 0.336 -15.133 1.00 81.50 74 SER A N 1
ATOM 552 C CA . SER A 1 74 ? -4.132 0.617 -15.808 1.00 81.50 74 SER A CA 1
ATOM 553 C C . SER A 1 74 ? -5.299 0.804 -14.830 1.00 81.50 74 SER A C 1
ATOM 555 O O . SER A 1 74 ? -6.130 1.684 -15.031 1.00 81.50 74 SER A O 1
ATOM 557 N N . GLU A 1 75 ? -5.362 0.002 -13.766 1.00 80.00 75 GLU A N 1
ATOM 558 C CA . GLU A 1 75 ? -6.493 -0.003 -12.825 1.00 80.00 75 GLU A CA 1
ATOM 559 C C . GLU A 1 75 ? -6.376 1.074 -11.734 1.00 80.00 75 GLU A C 1
ATOM 561 O O . GLU A 1 75 ? -7.375 1.609 -11.257 1.00 80.00 75 GLU A O 1
ATOM 566 N N . SER A 1 76 ? -5.155 1.402 -11.305 1.00 76.31 76 SER A N 1
ATOM 567 C CA . SER A 1 76 ? -4.951 2.161 -10.065 1.00 76.31 76 SER A CA 1
ATOM 568 C C . SER A 1 76 ? -5.119 3.675 -10.183 1.00 76.31 76 SER A C 1
ATOM 570 O O . SER A 1 76 ? -5.294 4.343 -9.160 1.00 76.31 76 SER A O 1
ATOM 572 N N . ALA A 1 77 ? -5.034 4.237 -11.395 1.00 68.94 77 ALA A N 1
ATOM 573 C CA . ALA A 1 77 ? -5.016 5.687 -11.631 1.00 68.94 77 ALA A CA 1
ATOM 574 C C . ALA A 1 77 ? -4.070 6.449 -10.665 1.00 68.94 77 ALA A C 1
ATOM 576 O O . ALA A 1 77 ? -4.341 7.584 -10.249 1.00 68.94 77 ALA A O 1
ATOM 577 N N . LEU A 1 78 ? -2.960 5.805 -10.265 1.00 67.19 78 LEU A N 1
ATOM 578 C CA . LEU A 1 78 ? -1.931 6.401 -9.401 1.00 67.19 78 LEU A CA 1
ATOM 579 C C . LEU A 1 78 ? -1.314 7.643 -10.047 1.00 67.19 78 LEU A C 1
ATOM 581 O O . LEU A 1 78 ? -0.888 8.571 -9.356 1.00 67.19 78 LEU A O 1
ATOM 585 N N . VAL A 1 79 ? -1.294 7.652 -11.376 1.00 61.69 79 VAL A N 1
ATOM 586 C CA . VAL A 1 79 ? -0.824 8.739 -12.219 1.00 61.69 79 VAL A CA 1
ATOM 587 C C . VAL A 1 79 ? -1.880 8.949 -13.298 1.00 61.69 79 VAL A C 1
ATOM 589 O O . VAL A 1 79 ? -2.357 7.976 -13.875 1.00 61.69 79 VAL A O 1
ATOM 592 N N . ASP A 1 80 ? -2.263 10.200 -13.552 1.00 62.28 80 ASP A N 1
ATOM 593 C CA . ASP A 1 80 ? -3.230 10.560 -14.598 1.00 62.28 80 ASP A CA 1
ATOM 594 C C . ASP A 1 80 ? -2.562 10.465 -15.989 1.00 62.28 80 ASP A C 1
ATOM 596 O O . ASP A 1 80 ? -2.327 11.481 -16.642 1.00 62.28 80 ASP A O 1
ATOM 600 N N . ALA A 1 81 ? -2.166 9.254 -16.390 1.00 60.50 81 ALA A N 1
ATOM 601 C CA . ALA A 1 81 ? -1.442 8.955 -17.626 1.00 60.50 81 ALA A CA 1
ATOM 602 C C . ALA A 1 81 ? -1.828 7.574 -18.177 1.00 60.50 81 ALA A C 1
ATOM 604 O O . ALA A 1 81 ? -2.249 6.694 -17.421 1.00 60.50 81 ALA A O 1
ATOM 605 N N . GLU A 1 82 ? -1.671 7.376 -19.485 1.00 57.00 82 GLU A N 1
ATOM 606 C CA . GLU A 1 82 ? -2.011 6.113 -20.143 1.00 57.00 82 GLU A CA 1
ATOM 607 C C . GLU A 1 82 ? -0.926 5.050 -19.899 1.00 57.00 82 GLU A C 1
ATOM 609 O O . GLU A 1 82 ? 0.263 5.356 -19.792 1.00 57.00 82 GLU A O 1
ATOM 614 N N . SER A 1 83 ? -1.308 3.764 -19.889 1.00 60.19 83 SER A N 1
ATOM 615 C CA . SER A 1 83 ? -0.383 2.659 -19.577 1.00 60.19 83 SER A CA 1
ATOM 616 C C . SER A 1 83 ? 0.856 2.587 -20.482 1.00 60.19 83 SER A C 1
ATOM 618 O O . SER A 1 83 ? 1.940 2.206 -20.045 1.00 60.19 83 SER A O 1
ATOM 620 N N . SER A 1 84 ? 0.731 3.024 -21.736 1.00 57.00 84 SER A N 1
ATOM 621 C CA . SER A 1 84 ? 1.831 3.063 -22.705 1.00 57.00 84 SER A CA 1
ATOM 622 C C . SER A 1 84 ? 2.881 4.152 -22.451 1.00 57.00 84 SER A C 1
ATOM 624 O O . SER A 1 84 ? 3.902 4.170 -23.138 1.00 57.00 84 SER A O 1
ATOM 626 N N . GLU A 1 85 ? 2.635 5.074 -21.519 1.00 66.00 85 GLU A N 1
ATOM 627 C CA . GLU A 1 85 ? 3.522 6.208 -21.221 1.00 66.00 85 GLU A CA 1
ATOM 628 C C . GLU A 1 85 ? 4.464 5.919 -20.041 1.00 66.00 85 GLU A C 1
ATOM 630 O O . GLU A 1 85 ? 5.372 6.709 -19.760 1.00 66.00 85 GLU A O 1
ATOM 635 N N . PHE A 1 86 ? 4.285 4.776 -19.367 1.00 69.94 86 PHE A N 1
ATOM 636 C CA . PHE A 1 86 ? 5.078 4.399 -18.205 1.00 69.94 86 PHE A CA 1
ATOM 637 C C . PHE A 1 86 ? 6.412 3.753 -18.578 1.00 69.94 86 PHE A C 1
ATOM 639 O O . PHE A 1 86 ? 6.507 2.863 -19.422 1.00 69.94 86 PHE A O 1
ATOM 646 N N . VAL A 1 87 ? 7.457 4.157 -17.861 1.00 76.00 87 VAL A N 1
ATOM 647 C CA . VAL A 1 87 ? 8.755 3.483 -17.844 1.00 76.00 87 VAL A CA 1
ATOM 648 C C . VAL A 1 87 ? 9.026 3.008 -16.426 1.00 76.00 87 VAL A C 1
ATOM 650 O O . VAL A 1 87 ? 9.029 3.815 -15.493 1.00 76.00 87 VAL A O 1
ATOM 653 N N . VAL A 1 88 ? 9.264 1.704 -16.289 1.00 79.44 88 VAL A N 1
ATOM 654 C CA . VAL A 1 88 ? 9.614 1.051 -15.026 1.00 79.44 88 VAL A CA 1
ATOM 655 C C . VAL A 1 88 ? 11.128 0.884 -14.938 1.00 79.44 88 VAL A C 1
ATOM 657 O O . VAL A 1 88 ? 11.761 0.377 -15.865 1.00 79.44 88 VAL A O 1
ATOM 660 N N . ASP A 1 89 ? 11.699 1.305 -13.813 1.00 78.00 89 ASP A N 1
ATOM 661 C CA . ASP A 1 89 ? 13.103 1.100 -13.461 1.00 78.00 89 ASP A CA 1
ATOM 662 C C . ASP A 1 89 ? 13.187 0.326 -12.139 1.00 78.00 89 ASP A C 1
ATOM 664 O O . ASP A 1 89 ? 12.700 0.793 -11.112 1.00 78.00 89 ASP A O 1
ATOM 668 N N . GLU A 1 90 ? 13.792 -0.863 -12.187 1.00 77.12 90 GLU A N 1
ATOM 669 C CA . GLU A 1 90 ? 14.030 -1.740 -11.028 1.00 77.12 90 GLU A CA 1
ATOM 670 C C . GLU A 1 90 ? 15.516 -1.758 -10.612 1.00 77.12 90 GLU A C 1
ATOM 672 O O . GLU A 1 90 ? 16.015 -2.699 -9.984 1.00 77.12 90 GLU A O 1
ATOM 677 N N . SER A 1 91 ? 16.290 -0.754 -11.032 1.00 64.06 91 SER A N 1
ATOM 678 C CA . SER A 1 91 ? 17.705 -0.660 -10.691 1.00 64.06 91 SER A CA 1
ATOM 679 C C . SER A 1 91 ? 17.924 -0.263 -9.225 1.00 64.06 91 SER A C 1
ATOM 681 O O . SER A 1 91 ? 17.098 0.367 -8.582 1.00 64.06 91 SER A O 1
ATOM 683 N N . ALA A 1 92 ? 19.064 -0.668 -8.656 1.00 58.47 92 ALA A N 1
ATOM 684 C CA . ALA A 1 92 ? 19.476 -0.343 -7.282 1.00 58.47 92 ALA A CA 1
ATOM 685 C C . ALA A 1 92 ? 18.568 -0.845 -6.134 1.00 58.47 92 ALA A C 1
ATOM 687 O O . ALA A 1 92 ? 18.816 -0.490 -4.983 1.00 58.47 92 ALA A O 1
ATOM 688 N N . GLY A 1 93 ? 17.614 -1.741 -6.410 1.00 66.88 93 GLY A N 1
ATOM 689 C CA . GLY A 1 93 ? 16.790 -2.376 -5.376 1.00 66.88 93 GLY A CA 1
ATOM 690 C C . GLY A 1 93 ? 15.573 -1.558 -4.951 1.00 66.88 93 GLY A C 1
ATOM 691 O O . GLY A 1 93 ? 14.995 -1.857 -3.912 1.00 66.88 93 GLY A O 1
ATOM 692 N N . ASP A 1 94 ? 15.188 -0.555 -5.740 1.00 79.56 94 ASP A N 1
ATOM 693 C CA . ASP A 1 94 ? 13.897 0.116 -5.644 1.00 79.56 94 ASP A CA 1
ATOM 694 C C . ASP A 1 94 ? 13.094 -0.070 -6.942 1.00 79.56 94 ASP A C 1
ATOM 696 O O . ASP A 1 94 ? 13.586 -0.624 -7.922 1.00 79.56 94 ASP A O 1
ATOM 700 N N . PHE A 1 95 ? 11.818 0.312 -6.916 1.00 86.56 95 PHE A N 1
ATOM 701 C CA . PHE A 1 95 ? 10.911 0.266 -8.059 1.00 86.56 95 PHE A CA 1
ATOM 702 C C . PHE A 1 95 ? 10.466 1.687 -8.364 1.00 86.56 95 PHE A C 1
ATOM 704 O O . PHE A 1 95 ? 9.851 2.335 -7.518 1.00 86.56 95 PHE A O 1
ATOM 711 N N . ALA A 1 96 ? 10.778 2.202 -9.546 1.00 87.94 96 ALA A N 1
ATOM 712 C CA . ALA A 1 96 ? 10.420 3.555 -9.944 1.00 87.94 96 ALA A CA 1
ATOM 713 C C . ALA A 1 96 ? 9.573 3.552 -11.213 1.00 87.94 96 ALA A C 1
ATOM 715 O O . ALA A 1 96 ? 9.826 2.797 -12.147 1.00 87.94 96 ALA A O 1
ATOM 716 N N . VAL A 1 97 ? 8.590 4.448 -11.246 1.00 84.88 97 VAL A N 1
ATOM 717 C CA . VAL A 1 97 ? 7.724 4.674 -12.404 1.00 84.88 97 VAL A CA 1
ATOM 718 C C . VAL A 1 97 ? 7.921 6.106 -12.876 1.00 84.88 97 VAL A C 1
ATOM 720 O O . VAL A 1 97 ? 7.901 7.046 -12.076 1.00 84.88 97 VAL A O 1
ATOM 723 N N . SER A 1 98 ? 8.114 6.281 -14.180 1.00 84.06 98 SER A N 1
ATOM 724 C CA . SER A 1 98 ? 8.169 7.588 -14.842 1.00 84.06 98 SER A CA 1
ATOM 725 C C . SER A 1 98 ? 7.140 7.670 -15.965 1.00 84.06 98 SER A C 1
ATOM 727 O O . SER A 1 98 ? 6.887 6.664 -16.614 1.00 84.06 98 SER A O 1
ATOM 729 N N . VAL A 1 99 ? 6.595 8.862 -16.207 1.00 80.75 99 VAL A N 1
ATOM 730 C CA . VAL A 1 99 ? 5.669 9.182 -17.307 1.00 80.75 99 VAL A CA 1
ATOM 731 C C . VAL A 1 99 ? 6.291 10.283 -18.148 1.00 80.75 99 VAL A C 1
ATOM 733 O O . VAL A 1 99 ? 6.724 11.290 -17.592 1.00 80.75 99 VAL A O 1
ATOM 736 N N . ASP A 1 100 ? 6.387 10.097 -19.465 1.00 81.44 100 ASP A N 1
ATOM 737 C CA . ASP A 1 100 ? 6.990 11.078 -20.389 1.00 81.44 100 ASP A CA 1
ATOM 738 C C . ASP A 1 100 ? 8.391 11.566 -19.961 1.00 81.44 100 ASP A C 1
ATOM 740 O O . ASP A 1 100 ? 8.787 12.717 -20.159 1.00 81.44 100 ASP A O 1
ATOM 744 N N . GLY A 1 101 ? 9.164 10.680 -19.327 1.00 77.44 101 GLY A N 1
ATOM 745 C CA . GLY A 1 101 ? 10.491 10.996 -18.789 1.00 77.44 101 GLY A CA 1
ATOM 746 C C . GLY A 1 101 ? 10.489 11.811 -17.488 1.00 77.44 101 GLY A C 1
ATOM 747 O O . GLY A 1 101 ? 11.565 12.118 -16.972 1.00 77.44 101 GLY A O 1
ATOM 748 N N . ALA A 1 102 ? 9.322 12.136 -16.928 1.00 76.69 102 ALA A N 1
ATOM 749 C CA . ALA A 1 102 ? 9.172 12.723 -15.602 1.00 76.69 102 ALA A CA 1
ATOM 750 C C . ALA A 1 102 ? 8.931 11.637 -14.542 1.00 76.69 102 ALA A C 1
ATOM 752 O O . ALA A 1 102 ? 8.116 10.737 -14.718 1.00 76.69 102 ALA A O 1
ATOM 753 N N . HIS A 1 103 ? 9.627 11.735 -13.410 1.00 80.06 103 HIS A N 1
ATOM 754 C CA . HIS A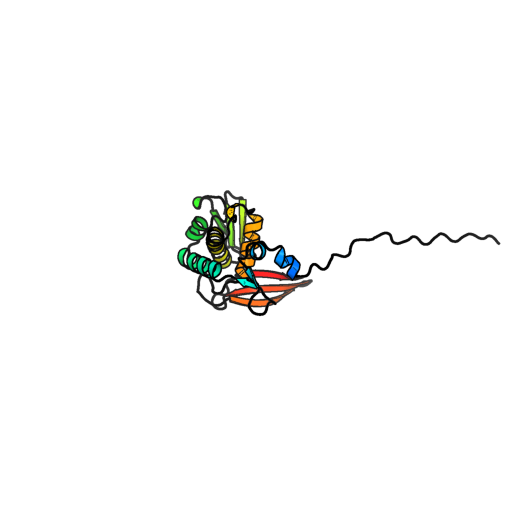 1 103 ? 9.487 10.789 -12.304 1.00 80.06 103 HIS A CA 1
ATOM 755 C C . HIS A 1 103 ? 8.095 10.889 -11.663 1.00 80.06 103 HIS A C 1
ATOM 757 O O . HIS A 1 103 ? 7.762 11.919 -11.072 1.00 80.06 103 HIS A O 1
ATOM 763 N N . ALA A 1 104 ? 7.315 9.810 -11.731 1.00 80.88 104 ALA A N 1
ATOM 764 C CA . ALA A 1 104 ? 5.966 9.745 -11.179 1.00 80.88 104 ALA A CA 1
ATOM 765 C C . ALA A 1 104 ? 5.955 9.217 -9.736 1.00 80.88 104 ALA A C 1
ATOM 767 O O . ALA A 1 104 ? 5.230 9.740 -8.892 1.00 80.88 104 ALA A O 1
ATOM 768 N N . GLY A 1 105 ? 6.806 8.239 -9.417 1.00 85.62 105 GLY A N 1
ATOM 769 C CA . GLY A 1 105 ? 6.896 7.674 -8.071 1.00 85.62 105 GLY A CA 1
ATOM 770 C C . GLY A 1 105 ? 8.050 6.690 -7.904 1.00 85.62 105 GLY A C 1
ATOM 771 O O . GLY A 1 105 ? 8.627 6.219 -8.884 1.00 85.62 105 GLY A O 1
ATOM 772 N N . ARG A 1 106 ? 8.388 6.403 -6.642 1.00 88.88 106 ARG A N 1
ATOM 773 C CA . ARG A 1 106 ? 9.405 5.423 -6.246 1.00 88.88 106 ARG A CA 1
ATOM 774 C C . ARG A 1 106 ? 8.934 4.649 -5.025 1.00 88.88 106 ARG A C 1
ATOM 776 O O . ARG A 1 106 ? 8.423 5.236 -4.073 1.00 88.88 106 ARG A O 1
ATOM 783 N N . TRP A 1 107 ? 9.167 3.349 -5.053 1.00 92.94 107 TRP A N 1
ATOM 784 C CA . TRP A 1 107 ? 8.768 2.381 -4.048 1.00 92.94 107 TRP A CA 1
ATOM 785 C C . TRP A 1 107 ? 9.964 1.524 -3.630 1.00 92.94 107 TRP A C 1
ATOM 787 O O . TRP A 1 107 ? 10.862 1.311 -4.440 1.00 92.94 107 TRP A O 1
ATOM 797 N N . PRO A 1 108 ? 9.983 0.983 -2.399 1.00 91.69 108 PRO A N 1
ATOM 798 C CA . PRO A 1 108 ? 11.058 0.094 -1.952 1.00 91.69 108 PRO A CA 1
ATOM 799 C C . PRO A 1 108 ? 11.137 -1.238 -2.714 1.00 91.69 108 PRO A C 1
ATOM 801 O O . PRO A 1 108 ? 12.133 -1.940 -2.612 1.00 91.69 108 PRO A O 1
ATOM 804 N N . SER A 1 109 ? 10.073 -1.631 -3.416 1.00 93.00 109 SER A N 1
ATOM 805 C CA . SER A 1 109 ? 10.014 -2.844 -4.236 1.00 93.00 109 SER A CA 1
ATOM 806 C C . SER A 1 109 ? 8.829 -2.789 -5.201 1.00 93.00 109 SER A C 1
ATOM 808 O O . SER A 1 109 ? 7.930 -1.951 -5.056 1.00 93.00 109 SER A O 1
ATOM 810 N N . ARG A 1 110 ? 8.792 -3.731 -6.149 1.00 93.06 110 ARG A N 1
ATOM 811 C CA . ARG A 1 110 ? 7.626 -3.975 -7.006 1.00 93.06 110 ARG A CA 1
ATOM 812 C C . ARG A 1 110 ? 6.389 -4.326 -6.182 1.00 93.06 110 ARG A C 1
ATOM 814 O O . ARG A 1 110 ? 5.301 -3.856 -6.485 1.00 93.06 110 ARG A O 1
ATOM 821 N N . GLU A 1 111 ? 6.537 -5.115 -5.126 1.00 94.62 111 GLU A N 1
ATOM 822 C CA . GLU A 1 111 ? 5.443 -5.499 -4.237 1.00 94.62 111 GLU A CA 1
ATOM 823 C C . GLU A 1 111 ? 4.837 -4.292 -3.523 1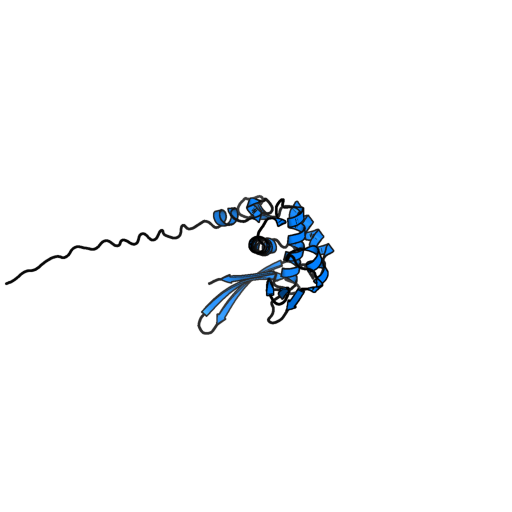.00 94.62 111 GLU A C 1
ATOM 825 O O . GLU A 1 111 ? 3.620 -4.204 -3.390 1.00 94.62 111 GLU A O 1
ATOM 830 N N . ALA A 1 112 ? 5.667 -3.338 -3.099 1.00 95.00 112 ALA A N 1
ATOM 831 C CA . ALA A 1 112 ? 5.179 -2.091 -2.525 1.00 95.00 112 ALA A CA 1
ATOM 832 C C . ALA A 1 112 ? 4.379 -1.268 -3.546 1.00 95.00 112 ALA A C 1
ATOM 834 O O . ALA A 1 112 ? 3.358 -0.686 -3.187 1.00 95.00 112 ALA A O 1
ATOM 835 N N . PHE A 1 113 ? 4.805 -1.250 -4.811 1.00 94.12 113 PHE A N 1
ATOM 836 C CA . PHE A 1 113 ? 4.037 -0.624 -5.886 1.00 94.12 113 PHE A CA 1
ATOM 837 C C . PHE A 1 113 ? 2.696 -1.335 -6.125 1.00 94.12 113 PHE A C 1
ATOM 839 O O . PHE A 1 113 ? 1.665 -0.673 -6.180 1.00 94.12 113 PHE A O 1
ATOM 846 N N . LEU A 1 114 ? 2.683 -2.670 -6.209 1.00 95.06 114 LEU A N 1
ATOM 847 C CA . LEU A 1 114 ? 1.451 -3.451 -6.383 1.00 95.06 114 LEU A CA 1
ATOM 848 C C . LEU A 1 114 ? 0.472 -3.232 -5.219 1.00 95.06 114 LEU A C 1
ATOM 850 O O . LEU A 1 114 ? -0.730 -3.087 -5.441 1.00 95.06 114 LEU A O 1
ATOM 854 N N . ALA A 1 115 ? 0.987 -3.151 -3.988 1.00 96.44 115 ALA A N 1
ATOM 855 C CA . ALA A 1 115 ? 0.199 -2.819 -2.808 1.00 96.44 115 ALA A CA 1
ATOM 856 C C . ALA A 1 115 ? -0.446 -1.430 -2.918 1.00 96.44 115 ALA A C 1
ATOM 858 O O . ALA A 1 115 ? -1.649 -1.306 -2.686 1.00 96.44 115 ALA A O 1
ATOM 859 N N . ASP A 1 116 ? 0.315 -0.411 -3.325 1.00 96.19 116 ASP A N 1
ATOM 860 C CA . ASP A 1 116 ? -0.197 0.952 -3.508 1.00 96.19 116 ASP A CA 1
ATOM 861 C C . ASP A 1 116 ? -1.190 1.036 -4.681 1.00 96.19 116 ASP A C 1
ATOM 863 O O . ASP A 1 116 ? -2.205 1.723 -4.579 1.00 96.19 116 ASP A O 1
ATOM 867 N N . ALA A 1 117 ? -0.955 0.299 -5.770 1.00 94.94 117 ALA A N 1
ATOM 868 C CA . ALA A 1 117 ? -1.855 0.239 -6.919 1.00 94.94 117 ALA A CA 1
ATOM 869 C C . ALA A 1 117 ? -3.215 -0.362 -6.538 1.00 94.94 117 ALA A C 1
ATOM 871 O O . ALA A 1 117 ? -4.256 0.255 -6.764 1.00 94.94 117 ALA A O 1
ATOM 872 N N . ALA A 1 118 ? -3.211 -1.519 -5.873 1.00 96.19 118 ALA A N 1
ATOM 873 C CA . ALA A 1 118 ? -4.428 -2.127 -5.346 1.00 96.19 118 ALA A CA 1
ATOM 874 C C . ALA A 1 118 ? -5.092 -1.252 -4.267 1.00 96.19 118 ALA A C 1
ATOM 876 O O . ALA A 1 118 ? -6.318 -1.180 -4.182 1.00 96.19 118 ALA A O 1
ATOM 877 N N . GLY A 1 119 ? -4.289 -0.560 -3.454 1.00 96.44 119 GLY A N 1
ATOM 878 C CA . GLY A 1 119 ? -4.774 0.356 -2.425 1.00 96.44 119 GLY A CA 1
ATOM 879 C C . GLY A 1 119 ? -5.512 1.544 -3.033 1.00 96.44 119 GLY A C 1
ATOM 880 O O . GLY A 1 119 ? -6.565 1.933 -2.537 1.00 96.44 119 GLY A O 1
ATOM 881 N N . ALA A 1 120 ? -5.021 2.081 -4.151 1.00 95.31 120 ALA A N 1
ATOM 882 C CA . ALA A 1 120 ? -5.677 3.172 -4.861 1.00 95.31 120 ALA A CA 1
ATOM 883 C C . ALA A 1 120 ? -7.037 2.752 -5.434 1.00 95.31 120 ALA A C 1
ATOM 885 O O . ALA A 1 120 ? -7.991 3.522 -5.323 1.00 95.31 120 ALA A O 1
ATOM 886 N N . VAL A 1 121 ? -7.146 1.529 -5.968 1.00 95.00 121 VAL A N 1
ATOM 887 C CA . VAL A 1 121 ? -8.427 0.948 -6.414 1.00 95.00 121 VAL A CA 1
ATOM 888 C C . VAL A 1 121 ? -9.406 0.842 -5.241 1.00 95.00 121 VAL A C 1
ATOM 890 O O . VAL A 1 121 ? -10.547 1.297 -5.333 1.00 95.00 121 VAL A O 1
ATOM 893 N N . ALA A 1 122 ? -8.955 0.300 -4.107 1.00 95.81 122 ALA A N 1
ATOM 894 C CA . ALA A 1 122 ? -9.791 0.142 -2.921 1.00 95.81 122 ALA A CA 1
ATOM 895 C C . ALA A 1 122 ? -10.251 1.488 -2.342 1.00 95.81 122 ALA A C 1
ATOM 897 O O . ALA A 1 122 ? -11.433 1.671 -2.057 1.00 95.81 122 ALA A O 1
ATOM 898 N N . LEU A 1 123 ? -9.345 2.459 -2.207 1.00 95.25 123 LEU A N 1
ATOM 899 C CA . LEU A 1 123 ? -9.677 3.787 -1.688 1.00 95.25 123 LEU A CA 1
ATOM 900 C C . LEU A 1 123 ? -10.573 4.576 -2.648 1.00 95.25 123 LEU A C 1
ATOM 902 O O . LEU A 1 123 ? -11.451 5.297 -2.186 1.00 95.25 123 LEU A O 1
ATOM 906 N N . ALA A 1 124 ? -10.423 4.409 -3.964 1.00 93.38 124 ALA A N 1
ATOM 907 C CA . ALA A 1 124 ? -11.341 5.001 -4.935 1.00 93.38 124 ALA A CA 1
ATOM 908 C C . ALA A 1 124 ? -12.782 4.477 -4.778 1.00 93.38 124 ALA A C 1
ATOM 910 O O . ALA A 1 124 ? -13.729 5.240 -4.976 1.00 93.38 124 ALA A O 1
ATOM 911 N N . SER A 1 125 ? -12.945 3.203 -4.400 1.00 92.31 125 SER A N 1
ATOM 912 C CA . SER A 1 125 ? -14.251 2.590 -4.115 1.00 92.31 125 SER A CA 1
ATOM 913 C C . SER A 1 125 ? -14.832 3.053 -2.777 1.00 92.31 125 SER A C 1
ATOM 915 O O . SER A 1 125 ? -15.999 3.438 -2.699 1.00 92.31 125 SER A O 1
ATOM 917 N N . GLU A 1 126 ? -14.020 3.027 -1.719 1.00 93.12 126 GLU A N 1
ATOM 918 C CA . GLU A 1 126 ? -14.514 3.147 -0.344 1.00 93.12 126 GLU A CA 1
ATOM 919 C C . GLU A 1 126 ? -14.466 4.575 0.223 1.00 93.12 126 GLU A C 1
ATOM 921 O O . GLU A 1 126 ? -15.176 4.869 1.185 1.00 93.12 126 GLU A O 1
ATOM 926 N N . LEU A 1 127 ? -13.658 5.479 -0.349 1.00 90.56 127 LEU A N 1
ATOM 927 C CA . LEU A 1 127 ? -13.448 6.837 0.165 1.00 90.56 127 LEU A CA 1
ATOM 928 C C . LEU A 1 127 ? -14.025 7.895 -0.792 1.00 90.56 127 LEU A C 1
ATOM 930 O O . LEU A 1 127 ? -13.406 8.251 -1.804 1.00 90.56 127 LEU A O 1
ATOM 934 N N . PRO A 1 128 ? -15.193 8.482 -0.463 1.00 87.19 128 PRO A N 1
ATOM 935 C CA . PRO A 1 128 ? -15.735 9.602 -1.217 1.00 87.19 128 PRO A CA 1
ATOM 936 C C . PRO A 1 128 ? -14.750 10.773 -1.239 1.00 87.19 128 PRO A C 1
ATOM 938 O O . PRO A 1 128 ? -14.348 11.283 -0.196 1.00 87.19 128 PRO A O 1
ATOM 941 N N . GLY A 1 129 ? -14.382 11.225 -2.438 1.00 86.62 129 GLY A N 1
ATOM 942 C CA . GLY A 1 129 ? -13.446 12.337 -2.616 1.00 86.62 129 GLY A CA 1
ATOM 943 C C . GLY A 1 129 ? -11.985 11.930 -2.802 1.00 86.62 129 GLY A C 1
ATOM 944 O O . GLY A 1 129 ? -11.161 12.824 -2.971 1.00 86.62 129 GLY A O 1
ATOM 945 N N . TRP A 1 130 ? -11.665 10.630 -2.869 1.00 91.88 130 TRP A N 1
ATOM 946 C CA . TRP A 1 130 ? -10.314 10.134 -3.167 1.00 91.88 130 TRP A CA 1
ATOM 947 C C . TRP A 1 130 ? -9.667 10.837 -4.371 1.00 91.88 130 TRP A C 1
ATOM 949 O O . TRP A 1 130 ? -8.571 11.384 -4.267 1.00 91.88 130 TRP A O 1
ATOM 959 N N . HIS A 1 131 ? -10.385 10.924 -5.494 1.00 88.62 131 HIS A N 1
ATOM 960 C CA . HIS A 1 131 ? -9.905 11.595 -6.709 1.00 88.62 131 HIS A CA 1
ATOM 961 C C . HIS A 1 131 ? -9.793 13.125 -6.585 1.00 88.62 131 HIS A C 1
ATOM 963 O O . HIS A 1 131 ? -9.176 13.765 -7.430 1.00 88.62 131 HIS A O 1
ATOM 969 N N . GLY A 1 132 ? -10.382 13.726 -5.549 1.00 88.62 132 GLY A N 1
ATOM 970 C CA . GLY A 1 132 ? -10.218 15.147 -5.240 1.00 88.62 132 GLY A CA 1
ATOM 971 C C . GLY A 1 132 ? -8.926 15.461 -4.479 1.00 88.62 132 GLY A C 1
ATOM 972 O O . GLY A 1 132 ? -8.554 16.630 -4.371 1.00 88.62 132 GLY A O 1
A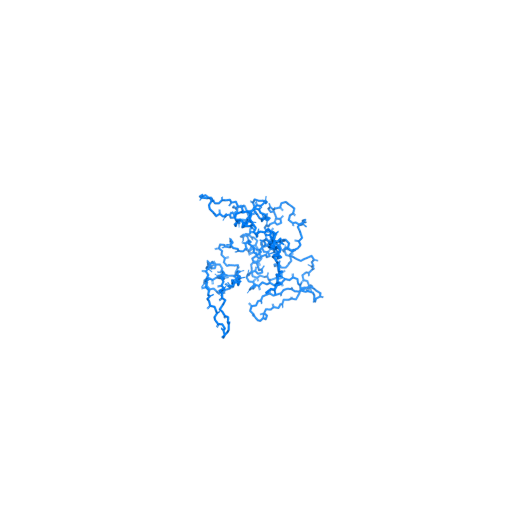TOM 973 N N . LEU A 1 133 ? -8.234 14.444 -3.953 1.00 88.69 133 LEU A N 1
ATOM 974 C CA . LEU A 1 133 ? -6.978 14.606 -3.227 1.00 88.69 133 LEU A CA 1
ATOM 975 C C . LEU A 1 133 ? -5.804 14.830 -4.188 1.00 88.69 133 LEU A C 1
ATOM 977 O O . LEU A 1 133 ? -5.714 14.230 -5.262 1.00 88.69 133 LEU A O 1
ATOM 981 N N . SER A 1 134 ? -4.839 15.651 -3.764 1.00 87.50 134 SER A N 1
ATOM 982 C CA . SER A 1 134 ? -3.603 15.845 -4.530 1.00 87.50 134 SER A CA 1
ATOM 983 C C . SER A 1 134 ? -2.841 14.524 -4.689 1.00 87.50 134 SER A C 1
ATOM 985 O O . SER A 1 134 ? -2.846 13.695 -3.778 1.00 87.50 134 SER A O 1
ATOM 987 N N . SER A 1 135 ? -2.123 14.334 -5.800 1.00 83.44 135 SER A N 1
ATOM 988 C CA . SER A 1 135 ? -1.323 13.115 -6.025 1.00 83.44 135 SER A CA 1
ATOM 989 C C . SER A 1 135 ? -0.301 12.875 -4.909 1.00 83.44 135 SER A C 1
ATOM 991 O O . SER A 1 135 ? -0.058 11.737 -4.522 1.00 83.44 135 SER A O 1
ATOM 993 N N . ARG A 1 136 ? 0.234 13.950 -4.309 1.00 85.62 136 ARG A N 1
ATOM 994 C CA . ARG A 1 136 ? 1.104 13.858 -3.129 1.00 85.62 136 ARG A CA 1
ATOM 995 C C . ARG A 1 136 ? 0.367 13.292 -1.913 1.00 85.62 136 ARG A C 1
ATOM 997 O O . ARG A 1 136 ? 0.909 12.423 -1.243 1.00 85.62 136 ARG A O 1
ATOM 1004 N N . THR A 1 137 ? -0.838 13.783 -1.620 1.00 89.31 137 THR A N 1
ATOM 1005 C CA . THR A 1 137 ? -1.659 13.292 -0.500 1.00 89.31 137 THR A CA 1
ATOM 1006 C C . THR A 1 137 ? -2.036 11.829 -0.706 1.00 89.31 137 THR A C 1
ATOM 1008 O O . THR A 1 137 ? -1.877 11.035 0.215 1.00 89.31 137 THR A O 1
ATOM 1011 N N . ARG A 1 138 ? -2.454 11.458 -1.925 1.00 91.81 138 ARG A N 1
ATOM 1012 C CA . ARG A 1 138 ? -2.747 10.065 -2.289 1.00 91.81 138 ARG A CA 1
ATOM 1013 C C . ARG A 1 138 ? -1.526 9.165 -2.085 1.00 91.81 138 ARG A C 1
ATOM 1015 O O . ARG A 1 138 ? -1.640 8.136 -1.434 1.00 91.81 138 ARG A O 1
ATOM 1022 N N . GLY A 1 139 ? -0.351 9.580 -2.563 1.00 89.81 139 GLY A N 1
ATOM 1023 C CA . GLY A 1 139 ? 0.887 8.812 -2.399 1.00 89.81 139 GLY A CA 1
ATOM 1024 C C . GLY A 1 139 ? 1.309 8.619 -0.938 1.00 89.81 139 GLY A C 1
ATOM 1025 O O . GLY A 1 139 ? 1.730 7.527 -0.570 1.00 89.81 139 GLY A O 1
ATOM 1026 N N . ILE A 1 140 ? 1.159 9.648 -0.093 1.00 90.75 140 ILE A N 1
ATOM 1027 C CA . ILE A 1 140 ? 1.417 9.531 1.355 1.00 90.75 140 ILE A CA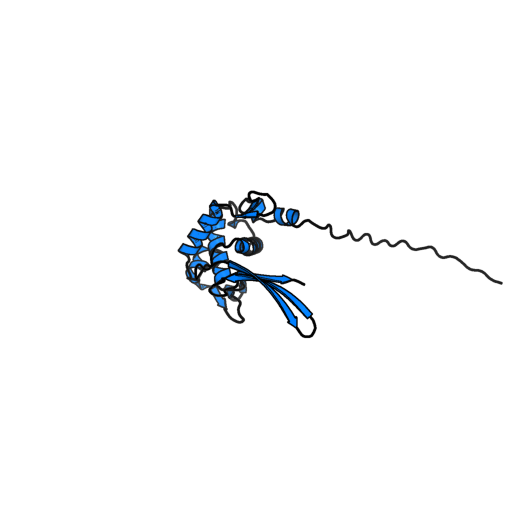 1
ATOM 1028 C C . ILE A 1 140 ? 0.447 8.527 1.986 1.00 90.75 140 ILE A C 1
ATOM 1030 O O . ILE A 1 140 ? 0.894 7.601 2.655 1.00 90.75 140 ILE A O 1
ATOM 1034 N N . ALA A 1 141 ? -0.852 8.664 1.704 1.00 93.69 141 ALA A N 1
ATOM 1035 C CA . ALA A 1 141 ? -1.884 7.781 2.239 1.00 93.69 141 ALA A CA 1
ATOM 1036 C C . ALA A 1 141 ? -1.647 6.312 1.862 1.00 93.69 141 ALA A C 1
ATOM 1038 O O . ALA A 1 141 ? -1.785 5.429 2.697 1.00 93.69 141 ALA A O 1
ATOM 1039 N N . LEU A 1 142 ? -1.245 6.033 0.621 1.00 95.00 142 LEU A N 1
ATOM 1040 C CA . LEU A 1 142 ? -0.941 4.668 0.178 1.00 95.00 142 LEU A CA 1
ATOM 1041 C C . LEU A 1 142 ? 0.317 4.110 0.854 1.00 95.00 142 LEU A C 1
ATOM 1043 O O . LEU A 1 142 ? 0.321 2.972 1.321 1.00 95.00 142 LEU A O 1
ATOM 1047 N N . GLY A 1 143 ? 1.352 4.941 1.000 1.00 93.69 143 GLY A N 1
ATOM 1048 C CA . GLY A 1 143 ? 2.550 4.581 1.754 1.00 93.69 143 GLY A CA 1
ATOM 1049 C C . GLY A 1 143 ? 2.266 4.214 3.211 1.00 93.69 143 GLY A C 1
ATOM 1050 O O . GLY A 1 143 ? 2.874 3.282 3.733 1.00 93.69 143 GLY A O 1
ATOM 1051 N N . GLU A 1 144 ? 1.327 4.906 3.853 1.00 93.81 144 GLU A N 1
ATOM 1052 C CA . GLU A 1 144 ? 0.866 4.590 5.208 1.00 93.81 144 GLU A CA 1
ATOM 1053 C C . GLU A 1 144 ? -0.038 3.355 5.233 1.00 93.81 144 GLU A C 1
ATOM 1055 O O . GLU A 1 144 ? 0.120 2.500 6.104 1.00 93.81 144 GLU A O 1
ATOM 1060 N N . LEU A 1 145 ? -0.929 3.206 4.247 1.00 95.50 145 LEU A N 1
ATOM 1061 C CA . LEU A 1 145 ? -1.806 2.044 4.111 1.00 95.50 145 LEU A CA 1
ATOM 1062 C C . LEU A 1 145 ? -1.001 0.738 4.045 1.00 95.50 145 LEU A C 1
ATOM 1064 O O . LEU A 1 145 ? -1.426 -0.262 4.621 1.00 95.50 145 LEU A O 1
ATOM 1068 N N . ARG A 1 146 ? 0.196 0.749 3.435 1.00 95.94 146 ARG A N 1
ATOM 1069 C CA . ARG A 1 146 ? 1.100 -0.415 3.398 1.00 95.94 146 ARG A CA 1
ATOM 1070 C C . ARG A 1 146 ? 1.416 -0.999 4.766 1.00 95.94 146 ARG A C 1
ATOM 1072 O O . ARG A 1 146 ? 1.616 -2.205 4.831 1.00 95.94 146 ARG A O 1
ATOM 1079 N N . LEU A 1 147 ? 1.417 -0.211 5.843 1.00 93.94 147 LEU A N 1
ATOM 1080 C CA . LEU A 1 147 ? 1.636 -0.709 7.211 1.00 93.94 147 LEU A CA 1
ATOM 1081 C C . LEU A 1 147 ? 0.571 -1.721 7.667 1.00 93.94 147 LEU A C 1
ATOM 1083 O O . LEU A 1 147 ? 0.803 -2.449 8.627 1.00 93.94 147 LEU A O 1
ATOM 1087 N N . PHE A 1 148 ? -0.568 -1.771 6.975 1.00 95.06 148 PHE A N 1
ATOM 1088 C CA . PHE A 1 148 ? -1.708 -2.640 7.256 1.00 95.06 148 PHE A CA 1
ATOM 1089 C C . PHE A 1 148 ? -1.830 -3.809 6.269 1.00 95.06 148 PHE A C 1
ATOM 1091 O O . PHE A 1 148 ? -2.882 -4.442 6.205 1.00 95.06 148 PHE A O 1
ATOM 1098 N N . LEU A 1 149 ? -0.792 -4.089 5.469 1.00 94.75 149 LEU A N 1
ATOM 1099 C CA . LEU A 1 149 ? -0.757 -5.305 4.656 1.00 94.75 149 LEU A CA 1
ATOM 1100 C C . LEU A 1 149 ? -0.850 -6.532 5.567 1.00 94.75 149 LEU A C 1
ATOM 1102 O O . LEU A 1 149 ? -0.070 -6.672 6.504 1.00 94.75 149 LEU A O 1
ATOM 1106 N N . ASP A 1 150 ? -1.763 -7.442 5.236 1.00 93.06 150 ASP A N 1
ATOM 1107 C CA . ASP A 1 150 ? -1.897 -8.729 5.928 1.00 93.06 150 ASP A CA 1
ATOM 1108 C C . ASP A 1 150 ? -1.162 -9.863 5.179 1.00 93.06 150 ASP A C 1
ATOM 1110 O O . ASP A 1 150 ? -0.919 -10.923 5.745 1.00 93.06 150 ASP A O 1
ATOM 1114 N N . ARG A 1 151 ? -0.804 -9.659 3.900 1.00 94.19 151 ARG A N 1
ATOM 1115 C CA . ARG A 1 151 ? -0.106 -10.643 3.051 1.00 94.19 151 ARG A CA 1
ATOM 1116 C C . ARG A 1 151 ? 0.748 -9.972 1.980 1.00 94.19 151 ARG A C 1
ATOM 1118 O O . ARG A 1 151 ? 0.445 -8.869 1.528 1.00 94.19 151 ARG A O 1
ATOM 1125 N N . CYS A 1 152 ? 1.774 -10.670 1.510 1.00 95.38 152 CYS A N 1
ATOM 1126 C CA . CYS A 1 152 ? 2.575 -10.247 0.370 1.00 95.38 152 CYS A CA 1
ATOM 1127 C C . CYS A 1 152 ? 1.747 -10.271 -0.932 1.00 95.38 152 CYS A C 1
ATOM 1129 O O . CYS A 1 152 ? 1.162 -11.312 -1.242 1.00 95.38 152 CYS A O 1
ATOM 1131 N N . PRO A 1 153 ? 1.755 -9.190 -1.738 1.00 92.62 153 PRO A N 1
ATOM 1132 C CA . PRO A 1 153 ? 1.058 -9.134 -3.027 1.00 92.62 153 PRO A CA 1
ATOM 1133 C C . PRO A 1 153 ? 1.474 -10.202 -4.046 1.00 92.62 153 PRO A C 1
ATOM 1135 O O . PRO A 1 153 ? 0.686 -10.549 -4.918 1.00 92.62 153 PRO A O 1
ATOM 1138 N N . THR A 1 154 ? 2.707 -10.715 -3.970 1.00 90.44 154 THR A N 1
ATOM 1139 C CA . THR A 1 154 ? 3.246 -11.636 -4.984 1.00 90.44 154 THR A CA 1
ATOM 1140 C C . THR A 1 154 ? 3.242 -13.091 -4.534 1.00 90.44 154 THR A C 1
ATOM 1142 O O . THR A 1 154 ? 2.785 -13.953 -5.282 1.00 90.44 154 THR A O 1
ATOM 1145 N N . CYS A 1 155 ? 3.733 -13.393 -3.329 1.00 94.50 155 CYS A N 1
ATOM 1146 C CA . CYS A 1 155 ? 3.831 -14.774 -2.840 1.00 94.50 155 CYS A CA 1
ATOM 1147 C C . CYS A 1 155 ? 2.780 -15.156 -1.787 1.00 94.50 155 CYS A C 1
ATOM 1149 O O . CYS A 1 155 ? 2.685 -16.330 -1.437 1.00 94.50 155 CYS A O 1
ATOM 1151 N N . GLY A 1 156 ? 2.006 -14.194 -1.272 1.00 93.81 156 GLY A N 1
ATOM 1152 C CA . GLY A 1 156 ? 1.025 -14.419 -0.206 1.00 93.81 156 GLY A CA 1
ATOM 1153 C C . GLY A 1 156 ? 1.612 -14.622 1.195 1.00 93.81 156 GLY A C 1
ATOM 1154 O O . GLY A 1 156 ? 0.841 -14.826 2.125 1.00 93.81 156 GLY A O 1
ATOM 1155 N N . GLY A 1 157 ? 2.938 -14.562 1.354 1.00 95.44 157 GLY A N 1
ATOM 1156 C CA . GLY A 1 157 ? 3.619 -14.720 2.641 1.00 95.44 157 GLY A CA 1
ATOM 1157 C C . GLY A 1 157 ? 3.381 -13.564 3.614 1.00 95.44 157 GLY A C 1
ATOM 1158 O O . GLY A 1 157 ? 3.022 -12.457 3.206 1.00 95.44 157 GLY A O 1
ATOM 1159 N N . ASP A 1 158 ? 3.632 -13.807 4.897 1.00 95.75 158 ASP A N 1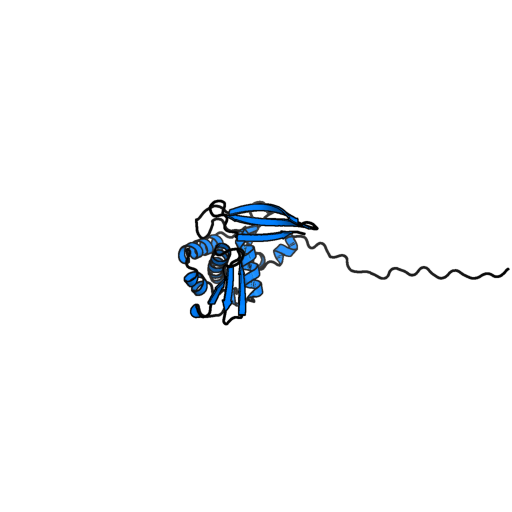
ATOM 1160 C CA . ASP A 1 158 ? 3.330 -12.851 5.964 1.00 95.75 158 ASP A CA 1
ATOM 1161 C C . ASP A 1 158 ? 4.307 -11.652 5.976 1.00 95.75 158 ASP A C 1
ATOM 1163 O O . ASP A 1 158 ? 5.518 -11.824 5.765 1.00 95.75 158 ASP A O 1
ATOM 1167 N N . PRO A 1 159 ? 3.817 -10.426 6.235 1.00 94.88 159 PRO A N 1
ATOM 1168 C CA . PRO A 1 159 ? 4.664 -9.275 6.528 1.00 94.88 159 PRO A CA 1
ATOM 1169 C C . PRO A 1 159 ? 5.343 -9.389 7.900 1.00 94.88 159 PRO A C 1
ATOM 1171 O O . PRO A 1 159 ? 4.714 -9.706 8.905 1.00 94.88 159 PRO A O 1
ATOM 1174 N N . ASP A 1 160 ? 6.634 -9.075 7.945 1.00 93.62 160 ASP A N 1
ATOM 1175 C CA . ASP A 1 160 ? 7.480 -9.081 9.136 1.00 93.62 160 ASP A CA 1
ATOM 1176 C C . ASP A 1 160 ? 8.176 -7.723 9.310 1.00 93.62 160 ASP A C 1
ATOM 1178 O O . ASP A 1 160 ? 8.776 -7.172 8.377 1.00 93.62 160 ASP A O 1
ATOM 1182 N N . PHE A 1 161 ? 8.108 -7.173 10.525 1.00 91.06 161 PHE A N 1
ATOM 1183 C CA . PHE A 1 161 ? 8.771 -5.921 10.876 1.00 91.06 161 PHE A CA 1
ATOM 1184 C C . PHE A 1 161 ? 10.182 -6.191 11.384 1.00 91.06 161 PHE A C 1
ATOM 1186 O O . PHE A 1 161 ? 10.400 -6.757 12.454 1.00 91.06 161 PHE A O 1
ATOM 1193 N N . GLN A 1 162 ? 11.161 -5.677 10.650 1.00 86.12 162 GLN A N 1
ATOM 1194 C CA . GLN A 1 162 ? 12.569 -5.805 10.977 1.00 86.12 162 GLN A CA 1
ATOM 1195 C C . GLN A 1 162 ? 13.183 -4.442 11.254 1.00 86.12 162 GLN A C 1
ATOM 1197 O O . GLN A 1 162 ? 12.931 -3.454 10.566 1.00 86.12 162 GLN A O 1
ATOM 1202 N N . ARG A 1 163 ? 14.057 -4.396 12.256 1.00 85.62 163 ARG A N 1
ATOM 1203 C CA . ARG A 1 163 ? 14.889 -3.232 12.546 1.00 85.62 163 ARG A CA 1
ATOM 1204 C C . ARG A 1 163 ? 16.345 -3.625 12.396 1.00 85.62 163 ARG A C 1
ATOM 1206 O O . ARG A 1 163 ? 16.801 -4.575 13.029 1.00 85.62 163 ARG A O 1
ATOM 1213 N N . ARG A 1 164 ? 17.077 -2.888 11.568 1.00 79.88 164 ARG A N 1
ATOM 1214 C CA . ARG A 1 164 ? 18.500 -3.109 11.316 1.00 79.88 164 ARG A CA 1
ATOM 1215 C C . ARG A 1 164 ? 19.266 -1.828 11.604 1.00 79.88 164 ARG A C 1
ATOM 1217 O O . ARG A 1 164 ? 18.821 -0.736 11.271 1.00 79.88 164 ARG A O 1
ATOM 1224 N N . THR A 1 165 ? 20.424 -1.955 12.236 1.00 83.12 165 THR A N 1
ATOM 1225 C CA . THR A 1 165 ? 21.324 -0.826 12.470 1.00 83.12 165 THR A CA 1
ATOM 1226 C C . THR A 1 165 ? 22.495 -0.942 11.515 1.00 83.12 165 THR A C 1
ATOM 1228 O O . THR A 1 165 ? 23.233 -1.926 11.543 1.00 83.12 165 THR A O 1
ATOM 1231 N N . GLU A 1 166 ? 22.672 0.068 10.675 1.00 83.69 166 GLU A N 1
ATOM 1232 C CA . GLU A 1 166 ? 23.763 0.130 9.717 1.00 83.69 166 GLU A CA 1
ATOM 1233 C C . GLU A 1 166 ? 24.798 1.142 10.190 1.00 83.69 166 GLU A C 1
ATOM 1235 O O . GLU A 1 166 ? 24.513 2.332 10.340 1.00 83.69 166 GLU A O 1
ATOM 1240 N N . ALA A 1 167 ? 26.017 0.662 10.419 1.00 77.06 167 ALA A N 1
ATOM 1241 C CA . ALA A 1 167 ? 27.157 1.510 10.716 1.00 77.06 167 ALA A CA 1
ATOM 1242 C C . ALA A 1 167 ? 27.973 1.728 9.439 1.00 77.06 167 ALA A C 1
ATOM 1244 O O . ALA A 1 167 ? 28.558 0.801 8.881 1.00 77.06 167 ALA A O 1
ATOM 1245 N N . THR A 1 168 ? 28.039 2.978 8.999 1.00 78.38 168 THR A N 1
ATOM 1246 C CA . THR A 1 168 ? 29.101 3.450 8.105 1.00 78.38 168 THR A CA 1
ATOM 1247 C C . THR A 1 168 ? 30.234 4.040 8.944 1.00 78.38 168 THR A C 1
ATOM 1249 O O . THR A 1 168 ? 30.056 4.317 10.129 1.00 78.38 168 THR A O 1
ATOM 1252 N N . CYS A 1 169 ? 31.412 4.257 8.348 1.00 81.25 169 CYS A N 1
ATOM 1253 C CA . CYS A 1 169 ? 32.629 4.680 9.059 1.00 81.25 169 CYS A CA 1
ATOM 1254 C C . CYS A 1 169 ? 32.484 5.934 9.946 1.00 81.25 169 CYS A C 1
ATOM 1256 O O . CYS A 1 169 ? 33.289 6.116 10.855 1.00 81.25 169 CYS A O 1
ATOM 1258 N N . CYS A 1 170 ? 31.474 6.776 9.702 1.00 85.19 170 CYS A N 1
ATOM 1259 C CA . CYS A 1 170 ? 31.259 8.026 10.434 1.00 85.19 170 CYS A CA 1
ATOM 1260 C C . CYS A 1 170 ? 29.826 8.210 10.959 1.00 85.19 170 CYS A C 1
ATOM 1262 O O . CYS A 1 170 ? 29.552 9.235 11.583 1.00 85.19 170 CYS A O 1
ATOM 1264 N N . ARG A 1 171 ? 28.894 7.292 10.663 1.00 79.88 171 ARG A N 1
ATOM 1265 C CA . ARG A 1 171 ? 27.473 7.426 11.024 1.00 79.88 171 ARG A CA 1
ATOM 1266 C C . ARG A 1 171 ? 26.836 6.065 11.249 1.00 79.88 171 ARG A C 1
ATOM 1268 O O . ARG A 1 171 ? 27.013 5.160 10.436 1.00 79.88 171 ARG A O 1
ATOM 1275 N N . THR A 1 172 ? 26.037 5.974 12.299 1.00 81.31 172 THR A N 1
ATOM 1276 C CA . THR A 1 172 ? 25.125 4.858 12.530 1.00 81.31 172 THR A CA 1
ATOM 1277 C C . THR A 1 172 ? 23.726 5.329 12.178 1.00 81.31 172 THR A C 1
ATOM 1279 O O . THR A 1 172 ? 23.337 6.410 12.606 1.00 81.31 172 THR A O 1
ATOM 1282 N N . ARG A 1 173 ? 22.994 4.546 11.390 1.00 81.94 173 ARG A N 1
ATOM 1283 C CA . ARG A 1 173 ? 21.584 4.793 11.080 1.00 81.94 173 ARG A CA 1
ATOM 1284 C C . ARG A 1 173 ? 20.766 3.566 11.436 1.00 81.94 173 ARG A C 1
ATOM 1286 O O . ARG A 1 173 ? 21.234 2.439 11.265 1.00 81.94 173 ARG A O 1
ATOM 1293 N N . THR A 1 174 ? 19.556 3.779 11.927 1.00 83.81 174 THR A N 1
ATOM 1294 C CA . THR A 1 174 ? 18.623 2.684 12.194 1.00 83.81 174 THR A CA 1
ATOM 1295 C C . THR A 1 174 ? 17.608 2.646 11.073 1.00 83.81 174 THR A C 1
ATOM 1297 O O . THR A 1 174 ? 16.884 3.608 10.870 1.00 83.81 174 THR A O 1
ATOM 1300 N N . VAL A 1 175 ? 17.544 1.543 10.342 1.00 85.62 175 VAL A N 1
ATOM 1301 C CA . VAL A 1 175 ? 16.559 1.329 9.286 1.00 85.62 175 VAL A CA 1
ATOM 1302 C C . VAL A 1 175 ? 15.484 0.399 9.836 1.00 85.62 175 VAL A C 1
ATOM 1304 O O . VAL A 1 175 ? 15.786 -0.693 10.323 1.00 85.62 175 VAL A O 1
ATOM 1307 N N . THR A 1 176 ? 14.232 0.844 9.804 1.00 88.69 176 THR A N 1
ATOM 1308 C CA . THR A 1 176 ? 13.072 -0.007 10.086 1.00 88.69 176 THR A CA 1
ATOM 1309 C C . THR A 1 176 ? 12.420 -0.359 8.763 1.00 88.69 176 THR A C 1
ATOM 1311 O O . THR A 1 176 ? 12.078 0.530 7.986 1.00 88.69 176 THR A O 1
ATOM 1314 N N . THR A 1 177 ? 12.269 -1.651 8.504 1.00 90.50 177 THR A N 1
ATOM 1315 C CA . THR A 1 177 ? 11.675 -2.179 7.280 1.00 90.50 177 THR A CA 1
ATOM 1316 C C . THR A 1 177 ? 10.542 -3.125 7.612 1.00 90.50 177 THR A C 1
ATOM 1318 O O . THR A 1 177 ? 10.700 -3.972 8.487 1.00 90.50 177 THR A O 1
ATOM 1321 N N . MET A 1 178 ? 9.449 -3.050 6.866 1.00 94.50 178 MET A N 1
ATOM 1322 C CA . MET A 1 178 ? 8.477 -4.137 6.812 1.00 94.50 178 MET A CA 1
ATOM 1323 C C . MET A 1 178 ? 8.730 -4.932 5.533 1.00 94.50 178 MET A C 1
ATOM 1325 O O . MET A 1 178 ? 8.769 -4.336 4.454 1.00 94.50 178 MET A O 1
ATOM 1329 N N . ARG A 1 179 ? 8.950 -6.244 5.645 1.00 94.81 179 ARG A N 1
ATOM 1330 C CA . ARG A 1 179 ? 9.292 -7.121 4.513 1.00 94.81 179 ARG A CA 1
ATOM 1331 C C . ARG A 1 179 ? 8.470 -8.396 4.518 1.00 94.81 179 ARG A C 1
ATOM 1333 O O . ARG A 1 179 ? 7.982 -8.800 5.561 1.00 94.81 179 ARG A O 1
ATOM 1340 N N . CYS A 1 180 ? 8.352 -9.060 3.377 1.00 96.00 180 CYS A N 1
ATOM 1341 C CA . CYS A 1 180 ? 7.812 -10.414 3.346 1.00 96.00 180 CYS A CA 1
ATOM 1342 C C . CYS A 1 180 ? 8.794 -11.408 3.979 1.00 96.00 180 CYS A C 1
ATOM 1344 O O . CYS A 1 180 ? 9.966 -11.433 3.601 1.00 96.00 180 CYS A O 1
ATOM 1346 N N . ALA A 1 181 ? 8.309 -12.277 4.866 1.00 94.94 181 ALA A N 1
ATOM 1347 C CA . ALA A 1 181 ? 9.119 -13.336 5.466 1.00 94.94 181 ALA A CA 1
ATOM 1348 C C . ALA A 1 181 ? 9.605 -14.395 4.450 1.00 94.94 181 ALA A C 1
ATOM 1350 O O . ALA A 1 181 ? 10.659 -14.999 4.653 1.00 94.94 181 ALA A O 1
ATOM 1351 N N . ASP A 1 182 ? 8.872 -14.590 3.348 1.00 95.06 182 ASP A N 1
ATOM 1352 C CA . ASP A 1 182 ? 9.127 -15.675 2.393 1.00 95.06 182 ASP A CA 1
ATOM 1353 C C . ASP A 1 182 ? 9.972 -15.246 1.186 1.00 95.06 182 ASP A C 1
ATOM 1355 O O . ASP A 1 182 ? 10.821 -16.009 0.723 1.00 95.06 182 ASP A O 1
ATOM 1359 N N . CYS A 1 183 ? 9.751 -14.036 0.657 1.00 94.19 183 CYS A N 1
ATOM 1360 C CA . CYS A 1 183 ? 10.453 -13.533 -0.534 1.00 94.19 183 CYS A CA 1
ATOM 1361 C C . CYS A 1 183 ? 11.358 -12.312 -0.282 1.00 94.19 183 CYS A C 1
ATOM 1363 O O . CYS A 1 183 ? 11.976 -11.829 -1.226 1.00 94.19 183 CYS A O 1
ATOM 1365 N N . ASP A 1 184 ? 11.448 -11.815 0.961 1.00 92.25 184 ASP A N 1
ATOM 1366 C CA . ASP A 1 184 ? 12.231 -10.630 1.386 1.00 92.25 184 ASP A CA 1
ATOM 1367 C C . ASP A 1 184 ? 11.856 -9.310 0.673 1.00 92.25 184 ASP A C 1
ATOM 1369 O O . ASP A 1 184 ? 12.536 -8.291 0.828 1.00 92.25 184 ASP A O 1
ATOM 1373 N N . ALA A 1 185 ? 10.744 -9.286 -0.073 1.00 92.69 185 ALA A N 1
ATOM 1374 C CA . ALA A 1 185 ? 10.230 -8.075 -0.705 1.00 92.69 185 ALA A CA 1
ATOM 1375 C C . ALA A 1 185 ? 9.954 -6.989 0.343 1.00 92.69 185 ALA A C 1
ATOM 1377 O O . ALA A 1 185 ? 9.268 -7.234 1.336 1.00 92.69 185 ALA A O 1
ATOM 1378 N N . SER A 1 186 ? 10.487 -5.785 0.124 1.00 92.62 186 SER A N 1
ATOM 1379 C CA . SER A 1 186 ? 10.349 -4.670 1.064 1.00 92.62 186 SER A CA 1
ATOM 1380 C C . SER A 1 186 ? 9.087 -3.865 0.791 1.00 92.62 186 SER A C 1
ATOM 1382 O O . SER A 1 186 ? 8.921 -3.299 -0.283 1.00 92.62 186 SER A O 1
ATOM 1384 N N . PHE A 1 187 ? 8.209 -3.769 1.779 1.00 93.88 187 PHE A N 1
ATOM 1385 C CA . PHE A 1 187 ? 6.957 -3.025 1.684 1.00 93.88 187 PHE A CA 1
ATOM 1386 C C . PHE A 1 187 ? 7.117 -1.593 2.178 1.00 93.88 187 PHE A C 1
ATOM 1388 O O . PHE A 1 187 ? 6.654 -0.665 1.530 1.00 93.88 187 PHE A O 1
ATOM 1395 N N . VAL A 1 188 ? 7.794 -1.399 3.308 1.00 91.88 188 VAL A N 1
ATOM 1396 C CA . VAL A 1 188 ? 8.030 -0.089 3.927 1.00 91.88 188 VAL A CA 1
ATOM 1397 C C . VAL A 1 188 ? 9.492 -0.013 4.328 1.00 91.88 188 VAL A C 1
ATOM 1399 O O . VAL A 1 188 ? 10.040 -0.992 4.829 1.00 91.88 188 VAL A O 1
ATOM 1402 N N . GLU A 1 189 ? 10.110 1.147 4.139 1.00 88.44 189 GLU A N 1
ATOM 1403 C CA . GLU A 1 189 ? 11.446 1.439 4.644 1.00 88.44 189 GLU A CA 1
ATOM 1404 C C . GLU A 1 189 ? 11.472 2.852 5.225 1.00 88.44 189 GLU A C 1
ATOM 1406 O O . GLU A 1 189 ? 11.143 3.825 4.548 1.00 88.44 189 GLU A O 1
ATOM 1411 N N . VAL A 1 190 ? 11.864 2.959 6.493 1.00 85.38 190 VAL A N 1
ATOM 1412 C CA . VAL A 1 190 ? 12.032 4.231 7.195 1.00 85.38 190 VAL A CA 1
ATOM 1413 C C . VAL A 1 190 ? 13.430 4.274 7.788 1.00 85.38 190 VAL A C 1
ATOM 1415 O O . VAL A 1 190 ? 13.813 3.430 8.603 1.00 85.38 190 VAL A O 1
ATOM 1418 N N . VAL A 1 191 ? 14.197 5.284 7.388 1.00 80.06 191 VAL A N 1
ATOM 1419 C CA . VAL A 1 191 ? 15.526 5.546 7.939 1.00 80.06 191 VAL A CA 1
ATOM 1420 C C . VAL A 1 191 ? 15.378 6.485 9.133 1.00 80.06 191 VAL A C 1
ATOM 1422 O O . VAL A 1 191 ? 15.092 7.669 8.979 1.00 80.06 191 VAL A O 1
ATOM 1425 N N . GLY A 1 192 ? 15.571 5.936 10.328 1.00 72.69 192 GLY A N 1
ATOM 1426 C CA . GLY A 1 192 ? 15.701 6.680 11.573 1.00 72.69 192 GLY A CA 1
ATOM 1427 C C . GLY A 1 192 ? 17.081 7.326 11.716 1.00 72.69 192 GLY A C 1
ATOM 1428 O O . GLY A 1 192 ? 18.086 6.807 11.210 1.00 72.69 192 GLY A O 1
ATOM 1429 N N . ALA A 1 193 ? 17.094 8.466 12.408 1.00 55.28 193 ALA A N 1
ATOM 1430 C CA . ALA A 1 193 ? 18.297 9.214 12.771 1.00 55.28 193 ALA A CA 1
ATOM 1431 C C . ALA A 1 193 ? 19.098 8.536 13.893 1.00 55.28 193 ALA A C 1
ATOM 1433 O O . ALA A 1 193 ? 18.485 7.841 14.736 1.00 55.28 193 ALA A O 1
#

Secondary structure (DSSP, 8-state):
-----PPPPPP----PPP-----HHHHHHT-HHHHTTSEEE-TTSSSEEE-HHHHHHHHHHHHHHTT-HHHHHHHH-SSSS-GGGEEEE-GGG-EEEEETTEEEEEESSHHHHHHHHHHHHHHHHHSTTGGGS-HHHHHHHHHHHGGG--S-TTT-PPEEEEEEEEEETTEEEEEEEEEETTT--EEEEEEE-